Protein AF-A0A2M8QAP9-F1 (afdb_monomer)

Nearest PDB structures (foldseek):
  4a8e-assembly1_A-2  TM=4.029E-01  e=1.642E-04  Pyrococcus abyssi

Mean predicted aligned error: 7.52 Å

InterPro domains:
  IPR002104 Integrase, catalytic domain [PS51898] (122-216)
  IPR011010 DNA breaking-rejoining enzyme, catalytic core [SSF56349] (149-214)
  IPR013762 Integrase-like, catalytic domain superfamily [G3DSA:1.10.443.10] (133-216)
  IPR044068 Core-binding (CB) domain [PS51900] (10-85)

Structure (mmCIF, N/CA/C/O backbone):
data_AF-A0A2M8QAP9-F1
#
_entry.id   AF-A0A2M8QAP9-F1
#
loop_
_atom_site.group_PDB
_atom_site.id
_atom_site.type_symbol
_atom_site.label_atom_id
_atom_site.label_alt_id
_atom_site.label_comp_id
_atom_site.label_asym_id
_atom_site.label_entity_id
_atom_site.label_seq_id
_atom_site.pdbx_PDB_ins_code
_atom_site.Cartn_x
_atom_site.Cartn_y
_atom_site.Cartn_z
_atom_site.occupancy
_atom_site.B_iso_or_equiv
_atom_site.auth_seq_id
_atom_site.auth_comp_id
_atom_site.auth_asym_id
_atom_site.auth_atom_id
_atom_site.pdbx_PDB_model_num
ATOM 1 N N . MET A 1 1 ? 38.045 16.603 -36.546 1.00 38.94 1 MET A N 1
ATOM 2 C CA . MET A 1 1 ? 36.920 16.885 -35.631 1.00 38.94 1 MET A CA 1
ATOM 3 C C . MET A 1 1 ? 36.228 15.570 -35.329 1.00 38.94 1 MET A C 1
ATOM 5 O O . MET A 1 1 ? 35.442 15.095 -36.135 1.00 38.94 1 MET A O 1
ATOM 9 N N . THR A 1 2 ? 36.614 14.920 -34.236 1.00 39.47 2 THR A N 1
ATOM 10 C CA . THR A 1 2 ? 35.858 13.798 -33.666 1.00 39.47 2 THR A CA 1
ATOM 11 C C . THR A 1 2 ? 34.528 14.344 -33.146 1.00 39.47 2 THR A C 1
ATOM 13 O O . THR A 1 2 ? 34.557 15.390 -32.496 1.00 39.47 2 THR A O 1
ATOM 16 N N . PRO A 1 3 ? 33.377 13.713 -33.433 1.00 48.00 3 PRO A N 1
ATOM 17 C CA . PRO A 1 3 ? 32.121 14.154 -32.852 1.00 48.00 3 PRO A CA 1
ATOM 18 C C . PRO A 1 3 ? 32.211 13.953 -31.340 1.00 48.00 3 PRO A C 1
ATOM 20 O O . PRO A 1 3 ? 32.554 12.868 -30.864 1.00 48.00 3 PRO A O 1
ATOM 23 N N . ASP A 1 4 ? 31.967 15.039 -30.615 1.00 39.12 4 ASP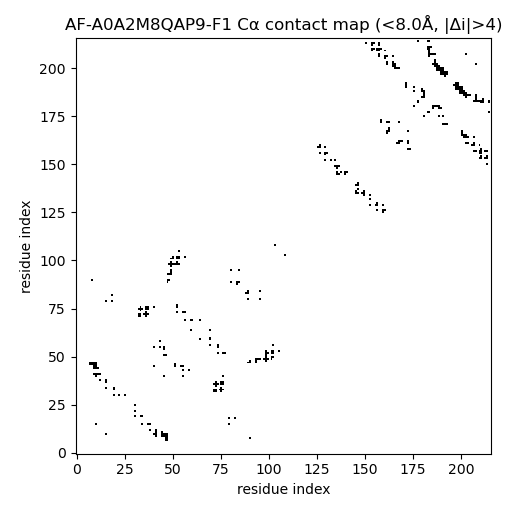 A N 1
ATOM 24 C CA . ASP A 1 4 ? 31.872 15.076 -29.164 1.00 39.12 4 ASP A CA 1
ATOM 25 C C . ASP A 1 4 ? 30.878 13.989 -28.737 1.00 39.12 4 ASP A C 1
ATOM 27 O O . ASP A 1 4 ? 29.703 14.010 -29.116 1.00 39.12 4 ASP A O 1
ATOM 31 N N . SER A 1 5 ? 31.370 12.957 -28.054 1.00 42.31 5 SER A N 1
ATOM 32 C CA . SER A 1 5 ? 30.500 11.897 -27.551 1.00 42.31 5 SER A CA 1
ATOM 33 C C . SER A 1 5 ? 29.618 12.526 -26.476 1.00 42.31 5 SER A C 1
ATOM 35 O O . SER A 1 5 ? 30.175 13.071 -25.522 1.00 42.31 5 SER A O 1
ATOM 37 N N . PRO A 1 6 ? 28.277 12.496 -26.591 1.00 48.69 6 PRO A N 1
ATOM 38 C CA . PRO A 1 6 ? 27.429 13.096 -25.574 1.00 48.69 6 PRO A CA 1
ATOM 39 C C . PRO A 1 6 ? 27.746 12.438 -24.229 1.00 48.69 6 PRO A C 1
ATOM 41 O O . PRO A 1 6 ? 27.727 11.209 -24.115 1.00 48.69 6 PRO A O 1
ATOM 44 N N . SER A 1 7 ? 28.079 13.259 -23.229 1.00 48.72 7 SER A N 1
ATOM 45 C CA . SER A 1 7 ? 28.332 12.822 -21.856 1.00 48.72 7 SER A CA 1
ATOM 46 C C . SER A 1 7 ? 27.264 11.813 -21.422 1.00 48.72 7 SER A C 1
ATOM 48 O O . SER A 1 7 ? 26.078 12.064 -21.665 1.00 48.72 7 SER A O 1
ATOM 50 N N . PRO A 1 8 ? 27.634 10.681 -20.794 1.00 59.31 8 PRO 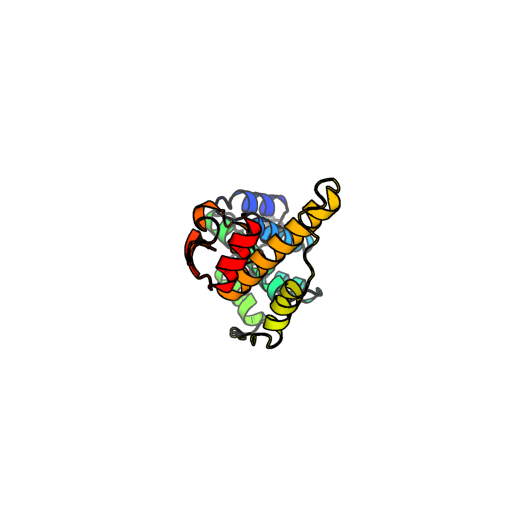A N 1
ATOM 51 C CA . PRO A 1 8 ? 26.671 9.648 -20.444 1.00 59.31 8 PRO A CA 1
ATOM 52 C C . PRO A 1 8 ? 25.601 10.245 -19.530 1.00 59.31 8 PRO A C 1
ATOM 54 O O . PRO A 1 8 ? 25.875 10.628 -18.393 1.00 59.31 8 PRO A O 1
ATOM 57 N N . THR A 1 9 ? 24.374 10.356 -20.041 1.00 84.25 9 THR A N 1
ATOM 58 C CA . THR A 1 9 ? 23.251 10.898 -19.279 1.00 84.25 9 THR A CA 1
ATOM 59 C C . THR A 1 9 ? 22.935 9.921 -18.152 1.00 84.25 9 THR A C 1
ATOM 61 O O . THR A 1 9 ? 22.596 8.764 -18.403 1.00 84.25 9 THR A O 1
ATOM 64 N N . THR A 1 10 ? 23.098 10.342 -16.902 1.00 91.81 10 THR A N 1
ATOM 65 C CA . THR A 1 10 ? 22.800 9.526 -15.720 1.00 91.81 10 THR A CA 1
ATOM 66 C C . THR A 1 10 ? 21.432 9.877 -15.145 1.00 91.81 10 THR A C 1
ATOM 68 O O . THR A 1 10 ? 20.873 10.940 -15.413 1.00 91.81 10 THR A O 1
ATOM 71 N N . VAL A 1 11 ? 20.873 8.975 -14.337 1.00 92.75 11 VAL A N 1
ATOM 72 C CA . VAL A 1 11 ? 19.705 9.291 -13.509 1.00 92.75 11 VAL A CA 1
ATOM 73 C C . VAL A 1 11 ? 20.115 10.346 -12.477 1.00 92.75 11 VAL A C 1
ATOM 75 O O . VAL A 1 11 ? 20.956 10.072 -11.622 1.00 92.75 11 VAL A O 1
ATOM 78 N N . SER A 1 12 ? 19.524 11.538 -12.562 1.00 94.81 12 SER A N 1
ATOM 79 C CA . SER A 1 12 ? 19.774 12.665 -11.656 1.00 94.81 12 SER A CA 1
ATOM 80 C C . SER A 1 12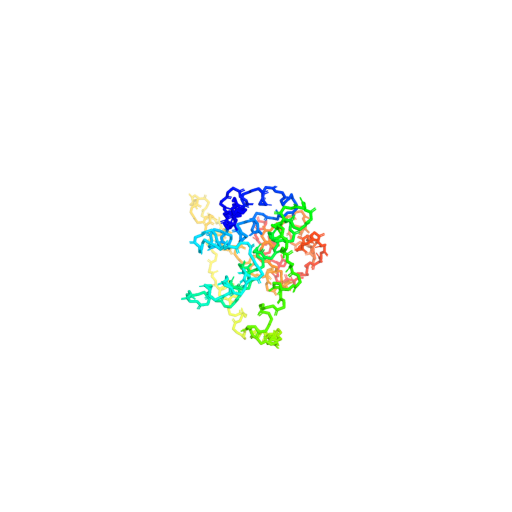 ? 18.624 12.878 -10.669 1.00 94.81 12 SER A C 1
ATOM 82 O O . SER A 1 12 ? 17.501 12.421 -10.904 1.00 94.81 12 SER A O 1
ATOM 84 N N . ASP A 1 13 ? 18.888 13.607 -9.580 1.00 94.62 13 ASP A N 1
ATOM 85 C CA . ASP A 1 13 ? 17.843 14.005 -8.626 1.00 94.62 13 ASP A CA 1
ATOM 86 C C . ASP A 1 13 ? 16.752 14.834 -9.308 1.00 94.62 13 ASP A C 1
ATOM 88 O O . ASP A 1 13 ? 15.574 14.525 -9.162 1.00 94.62 13 ASP A O 1
ATOM 92 N N . ALA A 1 14 ? 17.136 15.801 -10.148 1.00 95.19 14 ALA A N 1
ATOM 93 C CA . ALA A 1 14 ? 16.189 16.633 -10.892 1.00 95.19 14 ALA A CA 1
ATOM 94 C C . ALA A 1 14 ? 15.242 15.796 -11.772 1.00 95.19 14 ALA A C 1
ATOM 96 O O . ALA A 1 14 ? 14.039 16.048 -11.819 1.00 95.19 14 ALA A O 1
ATOM 97 N N . LEU A 1 15 ? 15.766 14.759 -12.435 1.00 95.00 15 LEU A N 1
ATOM 98 C CA . LEU A 1 15 ? 14.965 13.846 -13.249 1.00 95.00 15 LEU A CA 1
ATOM 99 C C . LEU A 1 15 ? 14.002 13.011 -12.389 1.00 95.00 15 LEU A C 1
ATOM 101 O O . LEU A 1 15 ? 12.840 12.823 -12.754 1.00 95.00 15 LEU A O 1
ATOM 105 N N . ALA A 1 16 ? 14.472 12.510 -11.244 1.00 95.69 16 ALA A N 1
ATOM 106 C CA . ALA A 1 16 ? 13.641 11.754 -10.315 1.00 95.69 16 ALA A CA 1
ATOM 107 C C . ALA A 1 16 ? 12.522 12.623 -9.714 1.00 95.69 16 ALA A C 1
ATOM 109 O O . ALA A 1 16 ? 11.382 12.168 -9.618 1.00 95.69 16 ALA A O 1
ATOM 110 N N . GLU A 1 17 ? 12.824 13.866 -9.343 1.00 96.44 17 GLU A N 1
ATOM 111 C CA . GLU A 1 17 ? 11.857 14.825 -8.805 1.00 96.44 17 GLU A CA 1
ATOM 112 C C . GLU A 1 17 ? 10.806 15.227 -9.840 1.00 96.44 17 GLU A C 1
ATOM 114 O O . GLU A 1 17 ? 9.615 15.191 -9.525 1.00 96.44 17 GLU A O 1
ATOM 119 N N . ALA A 1 18 ? 11.214 15.505 -11.083 1.00 96.38 18 ALA A N 1
ATOM 120 C CA . ALA A 1 18 ? 10.291 15.804 -12.178 1.00 96.38 18 ALA A CA 1
ATOM 121 C C . ALA A 1 18 ? 9.286 14.662 -12.407 1.00 96.38 18 ALA A C 1
ATOM 123 O O . ALA A 1 18 ? 8.077 14.889 -12.482 1.00 96.38 18 ALA A O 1
ATOM 124 N N . PHE A 1 19 ? 9.765 13.415 -12.423 1.00 96.88 19 PHE A N 1
ATOM 125 C CA . PHE A 1 19 ? 8.893 12.247 -12.524 1.00 96.88 19 PHE A CA 1
ATOM 126 C C . PHE A 1 19 ? 7.932 12.126 -11.334 1.00 96.88 19 PHE A C 1
ATOM 128 O O . PHE A 1 19 ? 6.741 11.891 -11.524 1.00 96.88 19 PHE A O 1
ATOM 135 N N . LEU A 1 20 ? 8.419 12.288 -10.099 1.00 96.38 20 LEU A N 1
ATOM 136 C CA . LEU A 1 20 ? 7.579 12.182 -8.900 1.00 96.38 20 LEU A CA 1
ATOM 137 C C . LEU A 1 20 ? 6.508 13.282 -8.831 1.00 96.38 20 LEU A C 1
ATOM 139 O O . LEU A 1 20 ? 5.408 13.027 -8.327 1.00 96.38 20 LEU A O 1
ATOM 143 N N . ALA A 1 21 ? 6.813 14.477 -9.342 1.00 94.88 21 ALA A N 1
ATOM 144 C CA . ALA A 1 21 ? 5.864 15.578 -9.464 1.00 94.88 21 ALA A CA 1
ATOM 145 C C . ALA A 1 21 ? 4.748 15.259 -10.473 1.00 94.88 21 ALA A C 1
ATOM 147 O O . ALA A 1 21 ? 3.581 15.521 -10.185 1.00 94.88 21 ALA A O 1
ATOM 148 N N . ALA A 1 22 ? 5.084 14.602 -11.590 1.00 94.69 22 ALA A N 1
ATOM 149 C CA . ALA A 1 22 ? 4.137 14.219 -12.641 1.00 94.69 22 ALA A CA 1
ATOM 150 C C . ALA A 1 22 ? 3.139 13.108 -12.239 1.00 94.69 22 ALA A C 1
ATOM 152 O O . ALA A 1 22 ? 2.168 12.848 -12.949 1.00 94.69 22 ALA A O 1
ATOM 153 N N . LEU A 1 23 ? 3.343 12.424 -11.107 1.00 92.62 23 LEU A N 1
ATOM 154 C CA . LEU A 1 23 ? 2.477 11.332 -10.643 1.00 92.62 23 LEU A CA 1
ATOM 155 C C . LEU A 1 23 ? 1.203 11.823 -9.931 1.00 92.62 23 LEU A C 1
ATOM 157 O O . LEU A 1 23 ? 0.993 11.485 -8.768 1.00 92.62 23 LEU A O 1
ATOM 161 N N . HIS A 1 24 ? 0.344 12.590 -10.607 1.00 86.31 24 HIS A N 1
ATOM 162 C CA . HIS A 1 24 ? -0.839 13.228 -10.003 1.00 86.31 24 HIS A CA 1
ATOM 163 C C . HIS A 1 24 ? -1.755 12.260 -9.231 1.00 86.31 24 HIS A C 1
ATOM 165 O O . HIS A 1 24 ? -2.064 12.526 -8.071 1.00 86.31 24 HIS A O 1
ATOM 171 N N . ASP A 1 25 ? -2.074 11.097 -9.804 1.00 86.00 25 ASP A N 1
ATOM 172 C CA . ASP A 1 25 ? -2.992 10.115 -9.200 1.00 86.00 25 ASP A CA 1
ATOM 173 C C . ASP A 1 25 ? -2.316 9.120 -8.238 1.00 86.00 25 ASP A C 1
ATOM 175 O O . ASP A 1 25 ? -2.953 8.208 -7.700 1.00 86.00 25 ASP A O 1
ATOM 179 N N . ALA A 1 26 ? -1.000 9.230 -8.030 1.00 86.81 26 ALA A N 1
ATOM 180 C CA . ALA A 1 26 ? -0.293 8.330 -7.131 1.00 86.81 26 ALA A CA 1
ATOM 181 C C . ALA A 1 26 ? -0.465 8.761 -5.672 1.00 86.81 26 ALA A C 1
ATOM 183 O O . ALA A 1 26 ? -0.203 9.911 -5.312 1.00 86.81 26 ALA A O 1
ATOM 184 N N . SER A 1 27 ? -0.805 7.796 -4.814 1.00 88.19 27 SER A N 1
ATOM 185 C CA . SER A 1 27 ? -0.841 8.004 -3.366 1.00 88.19 27 SER A CA 1
ATOM 186 C C . SER A 1 27 ? 0.531 8.371 -2.799 1.00 88.19 27 SER A C 1
ATOM 188 O O . SER A 1 27 ? 1.563 7.942 -3.326 1.00 88.19 27 SER A O 1
ATOM 190 N N . ASP A 1 28 ? 0.545 9.060 -1.657 1.00 90.06 28 ASP A N 1
ATOM 191 C CA . ASP A 1 28 ? 1.776 9.456 -0.958 1.00 90.06 28 ASP A CA 1
ATOM 192 C C . ASP A 1 28 ? 2.694 8.265 -0.676 1.00 90.06 28 ASP A C 1
ATOM 194 O O . ASP A 1 28 ? 3.897 8.327 -0.913 1.00 90.06 28 ASP A O 1
ATOM 198 N N . ASN A 1 29 ? 2.118 7.125 -0.285 1.00 89.56 29 ASN A N 1
ATOM 199 C CA . ASN A 1 29 ? 2.863 5.879 -0.089 1.00 89.56 29 ASN A CA 1
ATOM 200 C C . ASN A 1 29 ? 3.565 5.404 -1.370 1.00 89.56 29 ASN A C 1
ATOM 202 O O . ASN A 1 29 ? 4.682 4.889 -1.318 1.00 89.56 29 ASN A O 1
ATOM 206 N N . THR A 1 30 ? 2.921 5.568 -2.529 1.00 91.88 30 THR A N 1
ATOM 207 C CA . THR A 1 30 ? 3.512 5.213 -3.826 1.00 91.88 30 THR A CA 1
ATOM 208 C C . THR A 1 30 ? 4.640 6.176 -4.181 1.00 91.88 30 THR A C 1
ATOM 210 O O . THR A 1 30 ? 5.722 5.721 -4.555 1.00 91.88 30 THR A O 1
ATOM 213 N N . ARG A 1 31 ? 4.430 7.488 -4.000 1.00 94.94 31 ARG A N 1
ATOM 214 C CA . ARG A 1 31 ? 5.456 8.515 -4.237 1.00 94.94 31 ARG A CA 1
ATOM 215 C C . ARG A 1 31 ? 6.666 8.315 -3.325 1.00 94.94 31 ARG A C 1
ATOM 217 O O . ARG A 1 31 ? 7.790 8.293 -3.816 1.00 94.94 31 ARG A O 1
ATOM 224 N N . ALA A 1 32 ? 6.452 8.069 -2.034 1.00 95.38 32 ALA A N 1
ATOM 225 C CA . ALA A 1 32 ? 7.511 7.801 -1.062 1.00 95.38 32 ALA A CA 1
ATOM 226 C C . ALA A 1 32 ? 8.309 6.534 -1.410 1.00 95.38 32 ALA A C 1
ATOM 228 O O . ALA A 1 32 ? 9.541 6.551 -1.413 1.00 95.38 32 ALA A O 1
ATOM 229 N N . ALA A 1 33 ? 7.623 5.446 -1.774 1.00 94.12 33 ALA A N 1
ATOM 230 C CA . ALA A 1 33 ? 8.272 4.216 -2.216 1.00 94.12 33 ALA A CA 1
ATOM 231 C C . ALA A 1 33 ? 9.104 4.414 -3.491 1.00 94.12 33 ALA A C 1
ATOM 233 O O . ALA A 1 33 ? 10.207 3.870 -3.606 1.00 94.12 33 ALA A O 1
ATOM 234 N N . TYR A 1 34 ? 8.583 5.176 -4.456 1.00 97.19 34 TYR A N 1
ATOM 235 C CA . TYR A 1 34 ? 9.296 5.454 -5.697 1.00 97.19 34 TYR A CA 1
ATOM 236 C C . TYR A 1 34 ? 10.489 6.366 -5.458 1.00 97.19 34 TYR A C 1
ATOM 238 O O . TYR A 1 34 ? 11.568 6.043 -5.950 1.00 97.19 34 TYR A O 1
ATOM 246 N N . LYS A 1 35 ? 10.336 7.409 -4.634 1.00 97.69 35 LYS A N 1
ATOM 247 C CA . LYS A 1 35 ? 11.429 8.280 -4.195 1.00 97.69 35 LYS A CA 1
ATOM 248 C C . LYS A 1 35 ? 12.560 7.471 -3.575 1.00 97.69 35 LYS A C 1
ATOM 250 O O . LYS A 1 35 ? 13.681 7.557 -4.055 1.00 97.69 35 LYS A O 1
ATOM 255 N N . ALA A 1 36 ? 12.260 6.600 -2.610 1.00 97.31 36 ALA A N 1
ATOM 256 C CA . ALA A 1 36 ? 13.269 5.749 -1.980 1.00 97.31 36 ALA A CA 1
ATOM 257 C C . ALA A 1 36 ? 14.032 4.882 -2.997 1.00 97.31 36 ALA A C 1
ATOM 259 O O . ALA A 1 36 ? 15.251 4.773 -2.926 1.00 97.31 36 ALA A O 1
ATOM 260 N N . GLY A 1 37 ? 13.334 4.284 -3.969 1.00 97.25 37 GLY A N 1
ATOM 261 C CA . GLY A 1 37 ? 13.982 3.510 -5.028 1.00 97.25 37 GLY A CA 1
ATOM 262 C C . GLY A 1 37 ? 14.806 4.368 -5.994 1.00 97.25 37 GLY A C 1
ATOM 263 O O . GLY A 1 37 ? 15.896 3.964 -6.385 1.00 97.25 37 GLY A O 1
ATOM 264 N N . LEU A 1 38 ? 14.316 5.549 -6.373 1.00 97.94 38 LEU A N 1
ATOM 265 C CA . LEU A 1 38 ? 14.997 6.432 -7.322 1.00 97.94 38 LEU A CA 1
ATOM 266 C C . LEU A 1 38 ? 16.213 7.127 -6.708 1.00 97.94 38 LEU A C 1
ATOM 268 O O . LEU A 1 38 ? 17.237 7.202 -7.374 1.00 97.94 38 LEU A O 1
ATOM 272 N N . SER A 1 39 ? 16.175 7.509 -5.429 1.00 97.81 39 SER A N 1
ATOM 273 C CA . SER A 1 39 ? 17.360 8.018 -4.725 1.00 97.81 39 SER A CA 1
ATOM 274 C C . SER A 1 39 ? 18.512 7.009 -4.749 1.00 97.81 39 SER A C 1
ATOM 276 O O . SER A 1 39 ? 19.667 7.391 -4.882 1.00 97.81 39 SER A O 1
ATOM 278 N N . LEU A 1 40 ? 18.215 5.705 -4.717 1.00 97.81 40 LEU A N 1
ATOM 279 C CA . LEU A 1 40 ? 19.227 4.655 -4.880 1.00 97.81 40 LEU A CA 1
ATOM 280 C C . LEU A 1 40 ? 19.759 4.539 -6.312 1.00 97.81 40 LEU A C 1
ATOM 282 O O . LEU A 1 40 ? 20.906 4.144 -6.507 1.00 97.81 40 LEU A O 1
ATOM 286 N N . ALA A 1 41 ? 18.933 4.836 -7.316 1.00 97.12 41 ALA A N 1
ATOM 287 C CA . ALA A 1 41 ? 19.362 4.884 -8.711 1.00 97.12 41 ALA A CA 1
ATOM 288 C C . ALA A 1 41 ? 20.300 6.078 -8.965 1.00 97.12 41 ALA A C 1
ATOM 290 O O . ALA A 1 41 ? 21.304 5.912 -9.661 1.00 97.12 41 ALA A O 1
ATOM 291 N N . VAL A 1 42 ? 20.007 7.231 -8.351 1.00 97.19 42 VAL A N 1
ATOM 292 C CA . VAL A 1 42 ? 20.876 8.419 -8.354 1.00 97.19 42 VAL A CA 1
ATOM 293 C C . VAL A 1 42 ? 22.185 8.131 -7.618 1.00 97.19 42 VAL A C 1
ATOM 295 O O . VAL A 1 42 ? 23.260 8.350 -8.171 1.00 97.19 42 VAL A O 1
ATOM 298 N N . GLU A 1 43 ? 22.118 7.558 -6.411 1.00 96.19 43 GLU A N 1
ATOM 299 C CA . GLU A 1 43 ? 23.296 7.176 -5.616 1.00 96.19 43 GLU A CA 1
ATOM 300 C C . GLU A 1 43 ? 24.229 6.240 -6.404 1.00 96.19 43 GLU A C 1
ATOM 302 O O . GLU A 1 43 ? 25.449 6.399 -6.401 1.00 96.19 43 GLU A O 1
ATOM 307 N N . ALA A 1 44 ? 23.649 5.280 -7.130 1.00 95.56 44 ALA A N 1
ATOM 308 C CA . ALA A 1 44 ? 24.381 4.345 -7.975 1.00 95.56 44 ALA A CA 1
ATOM 309 C C . ALA A 1 44 ? 24.918 4.964 -9.281 1.00 95.56 44 ALA A C 1
ATOM 311 O O . ALA A 1 44 ? 25.563 4.247 -10.049 1.00 95.56 44 ALA A O 1
ATOM 312 N N . LYS A 1 45 ? 24.642 6.251 -9.547 1.00 95.38 4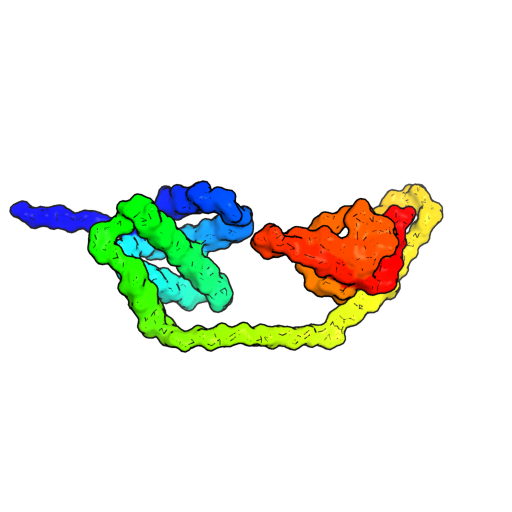5 LYS A N 1
ATOM 313 C CA . LYS A 1 45 ? 25.025 6.987 -10.763 1.00 95.38 45 LYS A CA 1
ATOM 314 C C . LYS A 1 45 ? 24.690 6.205 -12.033 1.00 95.38 45 LYS A C 1
ATOM 316 O O . LYS A 1 45 ? 25.524 6.027 -12.919 1.00 95.38 45 LYS A O 1
ATOM 321 N N . LEU A 1 46 ? 23.474 5.663 -12.091 1.00 95.12 46 LEU A N 1
ATOM 322 C CA . LEU A 1 46 ? 23.079 4.790 -13.189 1.00 95.12 46 LEU A CA 1
ATOM 323 C C . LEU A 1 46 ? 23.024 5.550 -14.514 1.00 95.12 46 LEU A C 1
ATOM 325 O O . LEU A 1 46 ? 22.248 6.487 -14.670 1.00 95.12 46 LEU A O 1
ATOM 329 N N . GLU A 1 47 ? 23.805 5.092 -15.484 1.00 94.88 47 GLU A N 1
ATOM 330 C CA . GLU A 1 47 ? 23.748 5.567 -16.865 1.00 94.88 47 GLU A CA 1
ATOM 331 C C . GLU A 1 47 ? 22.441 5.139 -17.546 1.00 94.88 47 GLU A C 1
ATOM 333 O O . GLU A 1 47 ? 22.022 3.978 -17.447 1.00 94.88 47 GLU A O 1
ATOM 338 N N . LEU A 1 48 ? 21.833 6.059 -18.292 1.00 94.12 48 LEU A N 1
ATOM 339 C CA . LEU A 1 48 ? 20.659 5.829 -19.127 1.00 94.12 48 LEU A CA 1
ATOM 340 C C . LEU A 1 48 ? 21.051 5.069 -20.401 1.00 94.12 48 LEU A C 1
ATOM 342 O O . LEU A 1 48 ? 21.087 5.604 -21.503 1.00 94.12 48 LEU A O 1
ATOM 346 N N . ASN A 1 49 ? 21.347 3.783 -20.241 1.00 94.88 49 ASN A N 1
ATOM 347 C CA . ASN A 1 49 ? 21.574 2.847 -21.336 1.00 94.88 49 ASN A CA 1
ATOM 348 C C . ASN A 1 49 ? 20.760 1.565 -21.126 1.00 94.88 49 ASN A C 1
ATOM 350 O O . ASN A 1 49 ? 20.144 1.337 -20.086 1.00 94.88 49 ASN A O 1
ATOM 354 N N . GLU A 1 50 ? 20.772 0.667 -22.103 1.00 95.56 50 GLU A N 1
ATOM 355 C CA . GLU A 1 50 ? 19.982 -0.566 -22.030 1.00 95.56 50 GLU A CA 1
ATOM 356 C C . GLU A 1 50 ? 20.405 -1.510 -20.881 1.00 95.56 50 GLU A C 1
ATOM 358 O O . GLU A 1 50 ? 19.682 -2.443 -20.551 1.00 95.56 50 GLU A O 1
ATOM 363 N N . ALA A 1 51 ? 21.570 -1.323 -20.256 1.00 95.38 51 ALA A N 1
ATOM 364 C CA . ALA A 1 51 ? 21.979 -2.115 -19.095 1.00 95.38 51 ALA A CA 1
ATOM 365 C C . ALA A 1 51 ? 21.431 -1.559 -17.767 1.00 95.38 51 ALA A C 1
ATOM 367 O O . ALA A 1 51 ? 21.624 -2.188 -16.726 1.00 95.38 51 ALA A O 1
ATOM 368 N N . ILE A 1 52 ? 20.735 -0.416 -17.772 1.00 97.00 52 ILE A N 1
ATOM 369 C CA . ILE A 1 52 ? 20.322 0.310 -16.564 1.00 97.00 52 ILE A CA 1
ATOM 370 C C . ILE A 1 52 ? 19.539 -0.556 -15.565 1.00 97.00 52 ILE A C 1
ATOM 372 O O . ILE A 1 52 ? 19.882 -0.615 -14.384 1.00 97.00 52 ILE A O 1
ATOM 376 N N . LEU A 1 53 ? 18.534 -1.305 -16.032 1.00 97.06 53 LEU A N 1
ATOM 377 C CA . LEU A 1 53 ? 17.701 -2.158 -15.177 1.00 97.06 53 LEU A CA 1
ATOM 378 C C . LEU A 1 53 ? 18.501 -3.332 -14.596 1.00 97.06 53 LEU A C 1
ATOM 380 O O . LEU A 1 53 ? 18.305 -3.712 -13.438 1.00 97.06 53 LEU A O 1
ATOM 384 N N . GLN A 1 54 ? 19.419 -3.896 -15.386 1.00 95.50 54 GLN A N 1
ATOM 385 C CA . GLN A 1 54 ? 20.313 -4.970 -14.956 1.00 95.50 54 GLN A CA 1
ATOM 386 C C . GLN A 1 54 ? 21.296 -4.468 -13.891 1.00 95.50 54 GLN A C 1
ATOM 388 O O . GLN A 1 54 ? 21.403 -5.075 -12.823 1.00 95.50 54 GLN A O 1
ATOM 393 N N . ARG A 1 55 ? 21.959 -3.333 -14.148 1.00 96.19 55 ARG A N 1
ATOM 394 C CA . ARG A 1 55 ? 22.890 -2.681 -13.217 1.00 96.19 55 ARG A CA 1
ATOM 395 C C . ARG A 1 55 ? 22.193 -2.321 -11.913 1.00 96.19 55 ARG A C 1
ATOM 397 O O . ARG A 1 55 ? 22.697 -2.659 -10.844 1.00 96.19 55 ARG A O 1
ATOM 404 N N . PHE A 1 56 ? 20.993 -1.748 -11.985 1.00 97.25 56 PHE A N 1
ATOM 405 C CA . PHE A 1 56 ? 20.225 -1.427 -10.789 1.00 97.25 56 PHE A CA 1
ATOM 406 C C . PHE A 1 56 ? 19.812 -2.673 -10.009 1.00 97.25 56 PHE A C 1
ATOM 408 O O . PHE A 1 56 ? 19.946 -2.730 -8.790 1.00 97.25 56 PHE A O 1
ATOM 415 N N . SER A 1 57 ? 19.358 -3.719 -10.702 1.00 95.12 57 SER A N 1
ATOM 416 C CA . SER A 1 57 ? 19.050 -4.999 -10.067 1.00 95.12 57 SER A CA 1
ATOM 417 C C . SER A 1 57 ? 20.261 -5.578 -9.328 1.00 95.12 57 SER A C 1
ATOM 419 O O . SER A 1 57 ? 20.103 -6.064 -8.207 1.00 95.12 57 SER A O 1
ATOM 421 N N . ALA A 1 58 ? 21.447 -5.536 -9.939 1.00 94.12 58 ALA A N 1
ATOM 422 C CA . ALA A 1 58 ? 22.686 -6.006 -9.326 1.00 94.12 58 ALA A CA 1
ATOM 423 C C . ALA A 1 58 ? 23.076 -5.144 -8.113 1.00 94.12 58 ALA A C 1
ATOM 425 O O . ALA A 1 58 ? 23.410 -5.684 -7.059 1.00 94.12 58 ALA A O 1
ATOM 426 N N . PHE A 1 59 ? 22.952 -3.819 -8.224 1.00 95.88 59 PHE A N 1
ATOM 427 C CA . PHE A 1 59 ? 23.166 -2.879 -7.123 1.00 95.88 59 PHE A CA 1
ATOM 428 C C . PHE A 1 59 ? 22.249 -3.175 -5.926 1.00 95.88 59 PHE A C 1
ATOM 430 O O . PHE A 1 59 ? 22.717 -3.332 -4.800 1.00 95.88 59 PHE A O 1
ATOM 437 N N . LEU A 1 60 ? 20.949 -3.361 -6.172 1.00 95.31 60 LEU A N 1
ATOM 438 C CA . LEU A 1 60 ? 19.976 -3.715 -5.136 1.00 95.31 60 LEU A CA 1
ATOM 439 C C . LEU A 1 60 ? 20.235 -5.099 -4.523 1.00 95.31 60 LEU A C 1
ATOM 441 O O . LEU A 1 60 ? 19.899 -5.318 -3.360 1.00 95.31 60 LEU A O 1
ATOM 445 N N . ALA A 1 61 ? 20.798 -6.041 -5.285 1.00 92.19 61 ALA A N 1
ATOM 446 C CA . ALA A 1 61 ? 21.114 -7.383 -4.800 1.00 92.19 61 ALA A CA 1
ATOM 447 C C . ALA A 1 61 ? 22.324 -7.411 -3.855 1.00 92.19 61 ALA A C 1
ATOM 449 O O . ALA A 1 61 ? 22.357 -8.259 -2.966 1.00 92.19 61 ALA A O 1
ATOM 450 N N . LYS A 1 62 ? 23.269 -6.473 -4.007 1.00 93.81 62 LYS A N 1
ATOM 451 C CA . LYS A 1 62 ? 24.408 -6.295 -3.090 1.00 93.81 62 LYS A CA 1
ATOM 452 C C . LYS A 1 62 ? 23.993 -5.737 -1.722 1.00 93.81 62 LYS A C 1
ATOM 454 O O . LYS A 1 62 ? 24.756 -5.832 -0.767 1.00 93.81 62 LYS A O 1
ATOM 459 N N . ARG A 1 63 ? 22.788 -5.166 -1.606 1.00 93.12 63 ARG A N 1
ATOM 460 C CA . ARG A 1 63 ? 22.237 -4.650 -0.344 1.00 93.12 63 ARG A CA 1
ATOM 461 C C . ARG A 1 63 ? 21.398 -5.703 0.380 1.00 93.12 63 ARG A C 1
ATOM 463 O O . ARG A 1 63 ? 20.775 -6.567 -0.238 1.00 93.12 63 ARG A O 1
ATOM 470 N N . LYS A 1 64 ? 21.300 -5.583 1.709 1.00 92.00 64 LYS A N 1
ATOM 471 C CA . LYS A 1 64 ? 20.502 -6.467 2.584 1.00 92.00 64 LYS A CA 1
ATOM 472 C C . LYS A 1 64 ? 18.987 -6.188 2.508 1.00 92.00 64 LYS A C 1
ATOM 474 O O . LYS A 1 64 ? 18.301 -6.145 3.521 1.00 92.00 64 LYS A O 1
ATOM 479 N N . PHE A 1 65 ? 18.444 -5.986 1.308 1.00 93.06 65 PHE A N 1
ATOM 480 C CA . PHE A 1 65 ? 17.012 -5.752 1.111 1.00 93.06 65 PHE A CA 1
ATOM 481 C C . PHE A 1 65 ? 16.233 -7.053 0.911 1.00 93.06 65 PHE A C 1
ATOM 483 O O . PHE A 1 65 ? 16.695 -7.974 0.228 1.00 93.06 65 PHE A O 1
ATOM 490 N N . ALA A 1 66 ? 14.995 -7.095 1.408 1.00 91.25 66 ALA A N 1
ATOM 491 C CA . ALA A 1 66 ? 14.051 -8.163 1.095 1.00 91.25 66 ALA A CA 1
ATOM 492 C C . ALA A 1 66 ? 13.716 -8.192 -0.409 1.00 91.25 66 ALA A C 1
ATOM 494 O O . ALA A 1 66 ? 13.742 -7.170 -1.101 1.00 91.25 66 ALA A O 1
ATOM 495 N N . ARG A 1 67 ? 13.340 -9.366 -0.937 1.00 88.88 67 ARG A N 1
ATOM 496 C CA . ARG A 1 67 ? 12.994 -9.537 -2.363 1.00 88.88 67 ARG A CA 1
ATOM 497 C C . ARG A 1 67 ? 11.871 -8.596 -2.815 1.00 88.88 67 ARG A C 1
ATOM 499 O O . ARG A 1 67 ? 11.923 -8.087 -3.933 1.00 88.88 67 ARG A O 1
ATOM 506 N N . ALA A 1 68 ? 10.871 -8.371 -1.960 1.00 89.62 68 ALA A N 1
ATOM 507 C CA . ALA A 1 68 ? 9.757 -7.466 -2.238 1.00 89.62 68 ALA A CA 1
ATOM 508 C C . ALA A 1 68 ? 10.236 -6.016 -2.417 1.00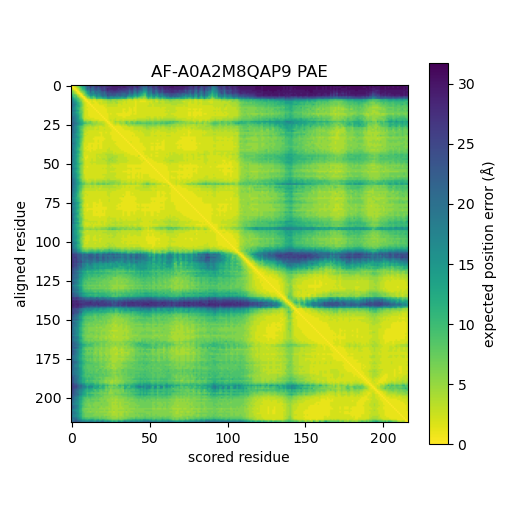 89.62 68 ALA A C 1
ATOM 510 O O . ALA A 1 68 ? 9.908 -5.389 -3.420 1.00 89.62 68 ALA A O 1
ATOM 511 N N . THR A 1 69 ? 11.099 -5.531 -1.523 1.00 94.25 69 THR A N 1
ATOM 512 C CA . THR A 1 69 ? 11.711 -4.197 -1.601 1.00 94.25 69 THR A CA 1
ATOM 513 C C . THR A 1 69 ? 12.521 -4.024 -2.884 1.00 94.25 69 THR A C 1
ATOM 515 O O . THR A 1 69 ? 12.322 -3.059 -3.614 1.00 94.25 69 THR A O 1
ATOM 518 N N . ARG A 1 70 ? 13.362 -5.008 -3.243 1.00 94.50 70 ARG A N 1
ATOM 519 C CA . ARG A 1 70 ? 14.132 -4.959 -4.503 1.00 94.50 70 ARG A CA 1
ATOM 520 C C . ARG A 1 70 ? 13.227 -4.893 -5.737 1.00 94.50 70 ARG A C 1
ATOM 522 O O . ARG A 1 70 ? 13.569 -4.237 -6.716 1.00 94.50 70 ARG A O 1
ATOM 529 N N . ARG A 1 71 ? 12.087 -5.595 -5.720 1.00 92.94 71 ARG A N 1
ATOM 530 C CA . ARG A 1 71 ? 11.089 -5.548 -6.804 1.00 92.94 71 ARG A CA 1
ATOM 531 C C . ARG A 1 71 ? 10.405 -4.185 -6.880 1.00 92.94 71 ARG A C 1
ATOM 533 O O . ARG A 1 71 ? 10.250 -3.675 -7.983 1.00 92.94 71 ARG A O 1
ATOM 540 N N . LEU A 1 72 ? 10.029 -3.616 -5.735 1.00 95.38 72 LEU A N 1
ATOM 541 C CA . LEU A 1 72 ? 9.406 -2.297 -5.639 1.00 95.38 72 LEU A CA 1
ATOM 542 C C . LEU A 1 72 ? 10.336 -1.200 -6.165 1.00 95.38 72 LEU A C 1
ATOM 544 O O . LEU A 1 72 ? 9.928 -0.431 -7.027 1.00 95.38 72 LEU A O 1
ATOM 548 N N . TYR A 1 73 ? 11.595 -1.181 -5.728 1.00 97.19 73 TYR A N 1
ATOM 549 C CA . TYR A 1 73 ? 12.566 -0.188 -6.191 1.00 97.19 73 TYR A CA 1
ATOM 550 C C . TYR A 1 73 ? 12.877 -0.358 -7.675 1.00 97.19 73 TYR A C 1
ATOM 552 O O . TYR A 1 73 ? 12.844 0.603 -8.428 1.00 97.19 73 TYR A O 1
ATOM 560 N N . LEU A 1 74 ? 13.063 -1.588 -8.157 1.00 96.50 74 LEU A N 1
ATOM 561 C CA . LEU A 1 74 ? 13.193 -1.799 -9.598 1.00 96.50 74 LEU A CA 1
ATOM 562 C C . LEU A 1 74 ? 11.951 -1.313 -10.369 1.00 96.50 74 LEU A C 1
ATOM 564 O O . LEU A 1 74 ? 12.077 -0.795 -11.476 1.00 96.50 74 LEU A O 1
ATOM 568 N N . SER A 1 75 ? 10.752 -1.468 -9.800 1.00 96.62 75 SER A N 1
ATOM 569 C CA . SER A 1 75 ? 9.527 -0.943 -10.401 1.00 96.62 75 SER A CA 1
ATOM 570 C C . SER A 1 75 ? 9.509 0.583 -10.464 1.00 96.62 75 SER A C 1
ATOM 572 O O . SER A 1 75 ? 8.928 1.100 -11.412 1.00 96.62 75 SER A O 1
ATOM 574 N N . SER A 1 76 ? 10.115 1.300 -9.512 1.00 97.75 76 SER A N 1
ATOM 575 C CA . SER A 1 76 ? 10.183 2.763 -9.584 1.00 97.75 76 SER A CA 1
ATOM 576 C C . SER A 1 76 ? 11.059 3.216 -10.749 1.00 97.75 76 SER A C 1
ATOM 578 O O . SER A 1 76 ? 10.626 4.054 -11.533 1.00 97.75 76 SER A O 1
ATOM 580 N N . LEU A 1 77 ? 12.216 2.575 -10.957 1.00 98.06 77 LEU A N 1
ATOM 581 C CA . LEU A 1 77 ? 13.069 2.854 -12.117 1.00 98.06 77 LEU A CA 1
ATOM 582 C C . LEU A 1 77 ? 12.374 2.518 -13.445 1.00 98.06 77 LEU A C 1
ATOM 584 O O . LEU A 1 77 ? 12.461 3.284 -14.397 1.00 98.06 77 LEU A O 1
ATOM 588 N N . ARG A 1 78 ? 11.631 1.406 -13.522 1.00 97.75 78 ARG A N 1
ATOM 589 C CA . ARG A 1 78 ? 10.828 1.093 -14.719 1.00 97.75 78 ARG A CA 1
ATOM 590 C C . ARG A 1 78 ? 9.783 2.155 -15.025 1.00 97.75 78 ARG A C 1
AT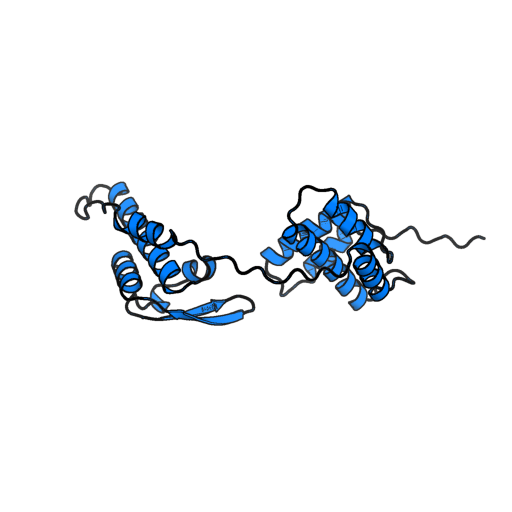OM 592 O O . ARG A 1 78 ? 9.578 2.482 -16.187 1.00 97.75 78 ARG A O 1
ATOM 599 N N . ARG A 1 79 ? 9.104 2.656 -13.991 1.00 97.56 79 ARG A N 1
ATOM 600 C CA . ARG A 1 79 ? 8.087 3.698 -14.142 1.00 97.56 79 ARG A CA 1
ATOM 601 C C . ARG A 1 79 ? 8.706 5.023 -14.568 1.00 97.56 79 ARG A C 1
ATOM 603 O O . ARG A 1 79 ? 8.137 5.661 -15.442 1.00 97.56 79 ARG A O 1
ATOM 610 N N . LEU A 1 80 ? 9.884 5.364 -14.042 1.00 97.44 80 LEU A N 1
ATOM 611 C CA . LEU A 1 80 ? 10.662 6.501 -14.527 1.00 97.44 80 LEU A CA 1
ATOM 612 C C . LEU A 1 80 ? 10.978 6.347 -16.021 1.00 97.44 80 LEU A C 1
ATOM 614 O O . LEU A 1 80 ? 10.645 7.229 -16.799 1.00 97.44 80 LEU A O 1
ATOM 618 N N . LEU A 1 81 ? 11.539 5.207 -16.443 1.00 97.38 81 LEU A N 1
ATOM 619 C CA . LEU A 1 81 ? 11.858 4.968 -17.857 1.00 97.38 81 LEU A CA 1
ATOM 620 C C . LEU A 1 81 ? 10.616 5.002 -18.753 1.00 97.38 81 LEU A C 1
ATOM 622 O O . LEU A 1 81 ? 10.691 5.506 -19.863 1.00 97.38 81 LEU A O 1
ATOM 626 N N . GLN A 1 82 ? 9.480 4.477 -18.285 1.00 97.00 82 GLN A N 1
ATOM 627 C CA . GLN A 1 82 ? 8.207 4.561 -19.004 1.00 97.00 82 GLN A CA 1
ATOM 628 C C . GLN A 1 82 ? 7.738 6.014 -19.158 1.00 97.00 82 GLN A C 1
ATOM 630 O O . GLN A 1 82 ? 7.243 6.379 -20.217 1.00 97.00 82 GLN A O 1
ATOM 635 N N . TRP A 1 83 ? 7.868 6.829 -18.111 1.00 96.75 83 TRP A N 1
ATOM 636 C CA . TRP A 1 83 ? 7.519 8.245 -18.168 1.00 96.75 83 TRP A CA 1
ATOM 637 C C . TRP A 1 83 ? 8.452 9.016 -19.107 1.00 96.75 83 TRP A C 1
ATOM 639 O O . TRP A 1 83 ? 7.965 9.797 -19.912 1.00 96.75 83 TRP A O 1
ATOM 649 N N . MET A 1 84 ? 9.759 8.742 -19.082 1.00 96.31 84 MET A N 1
ATOM 650 C CA . MET A 1 84 ? 10.709 9.342 -20.027 1.00 96.31 84 MET A CA 1
ATOM 651 C C . MET A 1 84 ? 10.396 8.964 -21.479 1.00 96.31 84 MET A C 1
ATOM 653 O O . MET A 1 84 ? 10.439 9.828 -22.343 1.00 96.31 84 MET A O 1
ATOM 657 N N . ASP A 1 85 ? 10.061 7.694 -21.732 1.00 95.56 85 ASP A N 1
ATOM 658 C CA . ASP A 1 85 ? 9.647 7.177 -23.049 1.00 95.56 85 ASP A CA 1
ATOM 659 C C . ASP A 1 85 ? 8.408 7.920 -23.563 1.00 95.56 85 ASP A C 1
ATOM 661 O O . ASP A 1 85 ? 8.366 8.362 -24.700 1.00 95.56 85 ASP A O 1
ATOM 665 N N . ALA A 1 86 ? 7.419 8.128 -22.690 1.00 95.81 86 ALA A N 1
ATOM 666 C CA . ALA A 1 86 ? 6.183 8.828 -23.031 1.00 95.81 86 ALA A CA 1
ATOM 667 C C . ALA A 1 86 ? 6.349 10.343 -23.262 1.00 95.81 86 ALA A C 1
ATOM 669 O O . ALA A 1 86 ? 5.421 10.965 -23.767 1.00 95.81 86 ALA A O 1
ATOM 670 N N . ASN A 1 87 ? 7.480 10.933 -22.861 1.00 94.94 87 ASN A N 1
ATOM 671 C CA . ASN A 1 87 ? 7.777 12.363 -23.014 1.00 94.94 87 ASN A CA 1
ATOM 672 C C . ASN A 1 87 ? 8.967 12.613 -23.960 1.00 94.94 87 ASN A C 1
ATOM 674 O O . ASN A 1 87 ? 9.533 13.703 -23.939 1.00 94.94 87 ASN A O 1
ATOM 678 N N . ASP A 1 88 ? 9.399 11.603 -24.724 1.00 93.81 88 ASP A N 1
ATOM 679 C CA . ASP A 1 88 ? 10.542 11.690 -25.645 1.00 93.81 88 ASP A CA 1
ATOM 680 C C . ASP A 1 88 ? 11.855 12.161 -24.974 1.00 93.81 88 ASP A C 1
ATOM 682 O O . ASP A 1 88 ? 12.724 12.772 -25.591 1.00 93.81 88 ASP A O 1
ATOM 686 N N . MET A 1 89 ? 12.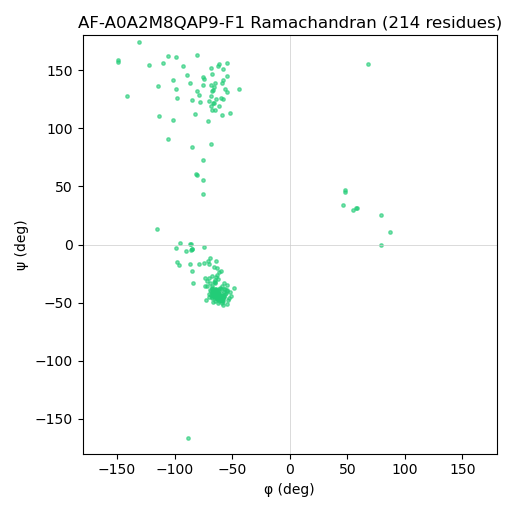025 11.853 -23.682 1.00 94.12 89 MET A N 1
ATOM 687 C CA . MET A 1 89 ? 13.185 12.258 -22.870 1.00 94.12 89 MET A CA 1
ATOM 688 C C . MET A 1 89 ? 14.279 11.183 -22.791 1.00 94.12 89 MET A C 1
ATOM 690 O O . MET A 1 89 ? 15.265 11.343 -22.066 1.00 94.12 89 MET A O 1
ATOM 694 N N . LEU A 1 90 ? 14.094 10.041 -23.455 1.00 93.69 90 LEU A N 1
ATOM 695 C CA . LEU A 1 90 ? 15.101 8.983 -23.472 1.00 93.69 90 LEU A CA 1
ATOM 696 C C . LEU A 1 90 ? 16.280 9.369 -24.383 1.00 93.69 90 LEU A C 1
ATOM 698 O O . LEU A 1 90 ? 16.064 9.947 -25.446 1.00 93.69 90 LEU A O 1
ATOM 702 N N . PRO A 1 91 ? 17.530 9.023 -24.016 1.00 92.56 91 PRO A N 1
ATOM 703 C CA . PRO A 1 91 ? 18.681 9.286 -24.874 1.00 92.56 91 PRO A CA 1
ATOM 704 C C . PRO A 1 91 ? 18.554 8.623 -26.248 1.00 92.56 91 PRO A C 1
ATOM 706 O O . PRO A 1 91 ? 17.981 7.536 -26.380 1.00 92.56 91 PRO A O 1
ATOM 709 N N . ALA A 1 92 ? 19.167 9.234 -27.263 1.00 88.50 92 ALA A N 1
ATOM 710 C CA . ALA A 1 92 ? 19.211 8.675 -28.609 1.00 88.50 92 ALA A CA 1
ATOM 711 C C . ALA A 1 92 ? 19.772 7.240 -28.600 1.00 88.50 92 ALA A C 1
ATOM 713 O O . ALA A 1 92 ? 20.806 6.954 -27.995 1.00 88.50 92 ALA A O 1
ATOM 714 N N . GLY A 1 93 ? 19.069 6.321 -29.266 1.00 87.25 93 GLY A N 1
ATOM 715 C CA . GLY A 1 93 ? 19.441 4.904 -29.319 1.00 87.25 93 GLY A CA 1
ATOM 716 C C . GLY A 1 93 ? 19.060 4.081 -28.081 1.00 87.25 93 GLY A C 1
ATOM 717 O O . GLY A 1 93 ? 19.302 2.873 -28.066 1.00 87.25 93 GLY A O 1
ATOM 718 N N . PHE A 1 94 ? 18.439 4.673 -27.055 1.00 94.44 94 PHE A N 1
ATOM 719 C CA . PHE A 1 94 ? 17.917 3.904 -25.929 1.00 94.44 94 PHE A CA 1
ATOM 720 C C . PHE A 1 94 ? 16.702 3.074 -26.362 1.00 94.44 94 PHE A C 1
ATOM 722 O O . PHE A 1 94 ? 15.687 3.609 -26.797 1.00 94.44 94 PHE A O 1
ATOM 729 N N . ASN A 1 95 ? 16.762 1.754 -26.169 1.00 94.38 95 ASN A N 1
ATOM 730 C CA . ASN A 1 95 ? 15.621 0.870 -26.391 1.00 94.38 95 ASN A CA 1
ATOM 731 C C . ASN A 1 95 ? 15.142 0.251 -25.069 1.00 94.38 95 ASN A C 1
ATOM 733 O O . ASN A 1 95 ? 15.797 -0.619 -24.482 1.00 94.38 95 ASN A O 1
ATOM 737 N N . ARG A 1 96 ? 13.951 0.662 -24.618 1.00 95.19 96 ARG A N 1
ATOM 738 C CA . ARG A 1 96 ? 13.352 0.187 -23.361 1.00 95.19 96 ARG A CA 1
ATOM 739 C C . ARG A 1 96 ? 13.046 -1.311 -23.373 1.00 95.19 96 ARG A C 1
ATOM 741 O O . ARG A 1 96 ? 13.272 -1.986 -22.368 1.00 95.19 96 ARG A O 1
ATOM 748 N N . ALA A 1 97 ? 12.582 -1.855 -24.499 1.00 95.19 97 ALA A N 1
ATOM 749 C CA . ALA A 1 97 ? 12.322 -3.289 -24.626 1.00 95.19 97 ALA A CA 1
ATOM 750 C C . ALA A 1 97 ? 13.619 -4.103 -24.501 1.00 95.19 97 ALA A C 1
ATOM 752 O O . ALA A 1 97 ? 13.648 -5.133 -23.823 1.00 95.19 97 ALA A O 1
ATOM 753 N N . LYS A 1 98 ? 14.723 -3.605 -25.071 1.00 95.44 98 LYS A N 1
ATOM 754 C CA . LYS A 1 98 ? 16.047 -4.223 -24.930 1.00 95.44 98 LYS A CA 1
ATOM 755 C C . LYS A 1 98 ? 16.570 -4.138 -23.495 1.00 95.44 98 LYS A C 1
ATOM 757 O O . LYS A 1 98 ? 17.165 -5.106 -23.019 1.00 95.44 98 LYS A O 1
ATOM 762 N N . ALA A 1 99 ? 16.284 -3.052 -22.774 1.00 95.81 99 ALA A N 1
ATOM 763 C CA . ALA A 1 99 ? 16.618 -2.944 -21.354 1.00 95.81 99 ALA A CA 1
ATOM 764 C C . ALA A 1 99 ? 15.890 -3.981 -20.479 1.00 95.81 99 ALA A C 1
ATOM 766 O O . ALA A 1 99 ? 16.502 -4.625 -19.621 1.00 95.81 99 ALA A O 1
ATOM 767 N N . GLU A 1 100 ? 14.595 -4.201 -20.723 1.00 95.50 100 GLU A N 1
ATOM 768 C CA . GLU A 1 100 ? 13.824 -5.256 -20.050 1.00 95.50 100 GLU A CA 1
ATOM 769 C C . GLU A 1 100 ? 14.319 -6.657 -20.432 1.00 95.50 100 GLU A C 1
ATOM 771 O O . GLU A 1 100 ? 14.460 -7.521 -19.562 1.00 95.50 100 GLU A O 1
ATOM 776 N N . ALA A 1 101 ? 14.641 -6.885 -21.710 1.00 93.56 101 ALA A N 1
ATOM 777 C CA . ALA A 1 101 ? 15.187 -8.156 -22.178 1.00 93.56 101 ALA A CA 1
ATOM 778 C C . ALA A 1 101 ? 16.511 -8.497 -21.474 1.00 93.56 101 ALA A C 1
ATOM 780 O O . ALA A 1 101 ? 16.651 -9.606 -20.952 1.00 93.56 101 ALA A O 1
ATOM 781 N N . LYS A 1 102 ? 17.440 -7.536 -21.368 1.00 94.38 102 LYS A N 1
ATOM 782 C CA . LYS A 1 102 ? 18.714 -7.702 -20.641 1.00 94.38 102 LYS A CA 1
ATOM 783 C C . LYS A 1 102 ? 18.498 -8.062 -19.172 1.00 94.38 102 LYS A C 1
ATOM 785 O O . LYS A 1 102 ? 19.134 -8.982 -18.655 1.00 94.38 102 LYS A O 1
ATOM 790 N N . LEU A 1 103 ? 17.564 -7.391 -18.495 1.00 93.62 103 LEU A N 1
ATOM 791 C CA . LEU A 1 103 ? 17.213 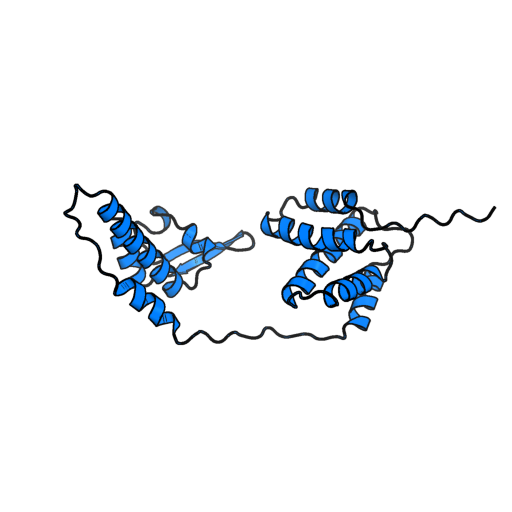-7.727 -17.116 1.00 93.62 103 LEU A CA 1
ATOM 792 C C . LEU A 1 103 ? 16.631 -9.146 -16.993 1.00 93.62 103 LEU A C 1
ATOM 794 O O . LEU A 1 103 ? 16.981 -9.863 -16.053 1.00 93.62 103 LEU A O 1
ATOM 798 N N . ARG A 1 104 ? 15.736 -9.543 -17.906 1.00 90.62 104 ARG A N 1
ATOM 799 C CA . ARG A 1 104 ? 15.104 -10.871 -17.894 1.00 90.62 104 ARG A CA 1
ATOM 800 C C . ARG A 1 104 ? 16.139 -11.979 -18.061 1.00 90.62 104 ARG A C 1
ATOM 802 O O . ARG A 1 104 ? 16.147 -12.910 -17.260 1.00 90.62 104 ARG A O 1
ATOM 809 N N . VAL A 1 105 ? 17.049 -11.829 -19.026 1.00 88.88 105 VAL A N 1
ATOM 810 C CA . VAL A 1 105 ? 18.170 -12.758 -19.239 1.00 88.88 105 VAL A CA 1
ATOM 811 C C . VAL A 1 105 ? 19.037 -12.852 -17.980 1.00 88.88 105 VAL A C 1
ATOM 813 O O . VAL A 1 105 ? 19.341 -13.947 -17.523 1.00 88.88 105 VAL A O 1
ATOM 816 N N . SER A 1 106 ? 19.362 -11.718 -17.351 1.00 85.50 106 SER A N 1
ATOM 817 C CA . SER A 1 106 ? 20.214 -11.693 -16.155 1.00 85.50 106 SER A CA 1
ATOM 818 C C . SER A 1 106 ? 19.590 -12.317 -14.902 1.00 85.50 106 SER A C 1
ATOM 820 O O . SER A 1 106 ? 20.332 -12.712 -14.005 1.00 85.50 106 SER A O 1
ATOM 822 N N . ARG A 1 107 ? 18.259 -12.332 -14.767 1.00 80.19 107 ARG A N 1
ATOM 823 C CA . ARG A 1 107 ? 17.572 -12.836 -13.562 1.00 80.19 107 ARG A CA 1
ATOM 824 C C . ARG A 1 107 ? 17.106 -14.285 -13.675 1.00 80.19 107 ARG A C 1
ATOM 826 O O . ARG A 1 107 ? 16.792 -14.878 -12.643 1.00 80.19 107 ARG A O 1
ATOM 833 N N . GLY A 1 108 ? 17.017 -14.817 -14.893 1.00 68.88 108 GLY A N 1
ATOM 834 C CA . GLY A 1 108 ? 16.261 -16.033 -15.169 1.00 68.88 108 GLY A CA 1
ATOM 835 C C . GLY A 1 108 ? 14.751 -15.817 -14.995 1.00 68.88 108 GLY A C 1
ATOM 836 O O . GLY A 1 108 ? 14.297 -14.930 -14.262 1.00 68.88 108 GLY A O 1
ATOM 837 N N . ASP A 1 109 ? 13.945 -16.628 -15.676 1.00 56.25 109 ASP A N 1
ATOM 838 C CA . ASP A 1 109 ? 12.483 -16.499 -15.688 1.00 56.25 109 ASP A CA 1
ATOM 839 C C . ASP A 1 109 ? 11.853 -17.116 -14.418 1.00 56.25 109 ASP A C 1
ATOM 841 O O . ASP A 1 109 ? 11.075 -18.065 -14.453 1.00 56.25 109 ASP A O 1
ATOM 845 N N . VAL A 1 110 ? 12.221 -16.614 -13.233 1.00 57.66 110 VAL A N 1
ATOM 846 C CA . VAL A 1 110 ? 11.686 -17.133 -11.963 1.00 57.66 110 VAL A CA 1
ATOM 847 C C . VAL A 1 110 ? 10.355 -16.455 -11.646 1.00 57.66 110 VAL A C 1
ATOM 849 O O . VAL A 1 110 ? 10.278 -15.500 -10.854 1.00 57.66 110 VAL A O 1
ATOM 852 N N . ARG A 1 111 ? 9.273 -16.989 -12.221 1.00 58.75 111 ARG A N 1
ATOM 853 C CA . ARG A 1 111 ? 7.905 -16.734 -11.752 1.00 58.75 111 ARG A CA 1
ATOM 854 C C . ARG A 1 111 ? 7.724 -17.389 -10.386 1.00 58.75 111 ARG A C 1
ATOM 856 O O . ARG A 1 111 ? 7.285 -18.523 -10.260 1.00 58.75 111 ARG A O 1
ATOM 863 N N . ALA A 1 112 ? 8.086 -16.669 -9.329 1.00 61.66 112 ALA A N 1
ATOM 864 C CA . ALA A 1 112 ? 7.692 -17.080 -7.989 1.00 61.66 112 ALA A CA 1
ATOM 865 C C . ALA A 1 112 ? 6.187 -16.848 -7.847 1.00 61.66 112 ALA A C 1
ATOM 867 O O . ALA A 1 112 ? 5.761 -15.693 -7.756 1.00 61.66 112 ALA A O 1
ATOM 868 N N . GLY A 1 113 ? 5.423 -17.940 -7.867 1.00 61.66 113 GLY A N 1
ATOM 869 C CA . GLY A 1 113 ? 3.997 -17.933 -7.570 1.00 61.66 113 GLY A CA 1
ATOM 870 C C . GLY A 1 113 ? 3.713 -17.299 -6.209 1.00 61.66 113 GLY A C 1
ATOM 871 O O . GLY A 1 113 ? 4.585 -17.224 -5.333 1.00 61.66 113 GLY A O 1
ATOM 872 N N . TYR A 1 114 ? 2.490 -16.803 -6.048 1.00 68.69 114 TYR A N 1
ATOM 873 C CA . TYR A 1 114 ? 2.022 -16.306 -4.764 1.00 68.69 114 TYR A CA 1
ATOM 874 C C . TYR A 1 114 ? 2.041 -17.458 -3.756 1.00 68.69 114 TYR A C 1
ATOM 876 O O . TYR A 1 114 ? 1.387 -18.477 -3.958 1.00 68.69 114 TYR A O 1
ATOM 884 N N . ARG A 1 115 ? 2.827 -17.321 -2.685 1.00 72.75 115 ARG A N 1
ATOM 885 C CA . ARG A 1 115 ? 2.790 -18.275 -1.576 1.00 72.75 115 ARG A CA 1
ATOM 886 C C . ARG A 1 115 ? 1.622 -17.890 -0.687 1.00 72.75 115 ARG A C 1
ATOM 888 O O . ARG A 1 115 ? 1.665 -16.827 -0.069 1.00 72.75 115 ARG A O 1
ATOM 895 N N . HIS A 1 116 ? 0.601 -18.738 -0.641 1.00 74.38 116 HIS A N 1
ATOM 896 C CA . HIS A 1 116 ? -0.472 -18.583 0.329 1.00 74.38 116 HIS A CA 1
ATOM 897 C C . HIS A 1 116 ? 0.130 -18.661 1.736 1.00 74.38 116 HIS A C 1
ATOM 899 O O . HIS A 1 116 ? 0.865 -19.599 2.050 1.00 74.38 116 HIS A O 1
ATOM 905 N N . ARG A 1 117 ? -0.128 -17.653 2.570 1.00 79.31 117 ARG A N 1
ATOM 906 C CA . ARG A 1 117 ? 0.264 -17.692 3.978 1.00 79.31 117 ARG A CA 1
ATOM 907 C C . ARG A 1 117 ? -0.837 -18.435 4.725 1.00 79.31 117 ARG A C 1
ATOM 909 O O . ARG A 1 117 ? -1.996 -18.056 4.600 1.00 79.31 117 ARG A O 1
ATOM 916 N N . ALA A 1 118 ? -0.489 -19.498 5.446 1.00 84.75 118 ALA A N 1
ATOM 917 C CA . ALA A 1 118 ? -1.447 -20.148 6.333 1.00 84.75 118 ALA A CA 1
ATOM 918 C C . ALA A 1 118 ? -1.966 -19.126 7.355 1.00 84.75 118 ALA A C 1
ATOM 920 O O . ALA A 1 118 ? -1.206 -18.258 7.801 1.00 84.75 118 ALA A O 1
ATOM 921 N N . VAL A 1 119 ? -3.256 -19.209 7.675 1.00 84.44 119 VAL A N 1
ATOM 922 C CA . VAL A 1 119 ? -3.834 -18.431 8.772 1.00 84.44 119 VAL A CA 1
ATOM 923 C C . VAL A 1 119 ? -3.215 -18.937 10.068 1.00 84.44 119 VAL A C 1
ATOM 925 O O . VAL A 1 119 ? -3.050 -20.143 10.244 1.00 84.44 119 VAL A O 1
ATOM 928 N N . ASP A 1 120 ? -2.830 -18.010 10.938 1.00 88.31 120 ASP A N 1
ATOM 929 C CA . ASP A 1 120 ? -2.285 -18.353 12.245 1.00 88.31 120 ASP A CA 1
ATOM 930 C C . ASP A 1 120 ? -3.398 -18.977 13.109 1.00 88.31 120 ASP A C 1
ATOM 932 O O . ASP A 1 120 ? -4.413 -18.307 13.335 1.00 88.31 120 ASP A O 1
ATOM 936 N N . PRO A 1 121 ? -3.261 -20.236 13.569 1.00 90.56 121 PRO A N 1
ATOM 937 C CA . PRO A 1 121 ? -4.279 -20.877 14.399 1.00 90.56 121 PRO A CA 1
ATOM 938 C C . PRO A 1 121 ? -4.484 -20.165 15.743 1.00 90.56 121 PRO A C 1
ATOM 940 O O . PRO A 1 121 ? -5.547 -20.305 16.342 1.00 90.56 121 PRO A O 1
ATOM 943 N N . ASP A 1 122 ? -3.514 -19.365 16.195 1.00 93.50 122 ASP A N 1
ATOM 944 C CA . ASP A 1 122 ? -3.583 -18.633 17.458 1.00 93.50 122 ASP A CA 1
ATOM 945 C C . ASP A 1 122 ? -4.290 -17.274 17.338 1.00 93.50 122 ASP A C 1
ATOM 947 O O . ASP A 1 122 ? -4.450 -16.577 18.341 1.00 93.50 122 ASP A O 1
ATOM 951 N N . LEU A 1 123 ? -4.778 -16.889 16.151 1.00 90.31 123 LEU A N 1
ATOM 952 C CA . LEU A 1 123 ? -5.495 -15.624 15.951 1.00 90.31 123 LEU A CA 1
ATOM 953 C C . LEU A 1 123 ? -6.660 -15.397 16.948 1.00 90.31 123 LEU A C 1
ATOM 955 O O . LEU A 1 123 ? -6.764 -14.283 17.470 1.00 90.31 123 LEU A O 1
ATOM 959 N N . PRO A 1 124 ? -7.491 -16.406 17.300 1.00 93.94 124 PRO A N 1
ATOM 960 C CA . PRO A 1 124 ? -8.550 -16.238 18.300 1.00 93.94 124 PRO A CA 1
ATOM 961 C C . PRO A 1 124 ? -8.038 -15.867 19.701 1.00 93.94 124 PRO A C 1
ATOM 963 O O . PRO A 1 124 ? -8.765 -15.246 20.475 1.00 93.94 124 PRO A O 1
ATOM 966 N N . ARG A 1 125 ? -6.778 -16.189 20.042 1.00 95.75 125 ARG A N 1
ATOM 967 C CA . ARG A 1 125 ? -6.188 -15.838 21.346 1.00 95.75 125 ARG A CA 1
ATOM 968 C C . ARG A 1 125 ? -6.065 -14.330 21.537 1.00 95.75 125 ARG A C 1
ATOM 970 O O . ARG A 1 125 ? -6.126 -13.861 22.668 1.00 95.75 125 ARG A O 1
ATOM 977 N N . ILE A 1 126 ? -5.925 -13.567 20.451 1.00 94.88 126 ILE A N 1
ATOM 978 C CA . ILE A 1 126 ? -5.880 -12.101 20.507 1.00 94.88 126 ILE A CA 1
ATOM 979 C C . ILE A 1 126 ? -7.236 -11.556 20.963 1.00 94.88 126 ILE A C 1
ATOM 981 O O . ILE A 1 126 ? -7.281 -10.702 21.842 1.00 94.88 126 ILE A O 1
ATOM 985 N N . ILE A 1 127 ? -8.336 -12.087 20.423 1.00 96.56 127 ILE A N 1
ATOM 986 C CA . ILE A 1 127 ? -9.693 -11.699 20.830 1.00 96.56 127 ILE A CA 1
ATOM 987 C C . ILE A 1 127 ? -9.917 -12.036 22.302 1.00 96.56 127 ILE A C 1
ATOM 989 O O . ILE A 1 127 ? -10.238 -11.150 23.094 1.00 96.56 127 ILE A O 1
ATOM 993 N N . ALA A 1 128 ? -9.605 -13.275 22.692 1.00 96.62 128 ALA A N 1
ATOM 994 C CA . ALA A 1 128 ? -9.713 -13.717 24.079 1.00 96.62 128 ALA A CA 1
ATOM 995 C C . ALA A 1 128 ? -8.890 -12.844 25.047 1.00 96.62 128 ALA A C 1
ATOM 997 O O . ALA A 1 128 ? -9.354 -12.533 26.142 1.00 96.62 128 ALA A O 1
ATOM 998 N N . TYR A 1 129 ? -7.694 -12.402 24.641 1.00 97.00 129 TYR A N 1
ATOM 999 C CA . TYR A 1 129 ? -6.867 -11.496 25.437 1.00 97.00 129 TYR A CA 1
ATOM 1000 C C . TYR A 1 129 ? -7.564 -10.157 25.713 1.00 97.00 129 TYR A C 1
ATOM 1002 O O . TYR A 1 129 ? -7.547 -9.693 26.850 1.00 97.00 129 TYR A O 1
ATOM 1010 N N . TYR A 1 130 ? -8.186 -9.529 24.712 1.00 96.38 130 TYR A N 1
ATOM 1011 C CA . TYR A 1 130 ? -8.890 -8.255 24.905 1.00 96.38 130 TYR A CA 1
ATOM 1012 C C . TYR A 1 130 ? -10.202 -8.413 25.684 1.00 96.38 130 TYR A C 1
ATOM 1014 O O . TYR A 1 130 ? -10.537 -7.553 26.509 1.00 96.38 130 TYR A O 1
ATOM 1022 N N . ASP A 1 131 ? -10.916 -9.517 25.481 1.00 96.38 131 ASP A N 1
ATOM 1023 C CA . ASP A 1 131 ? -12.160 -9.810 26.196 1.00 96.38 131 ASP A CA 1
ATOM 1024 C C . ASP A 1 131 ? -11.914 -10.107 27.685 1.00 96.38 131 ASP A C 1
ATOM 1026 O O . ASP A 1 131 ? -12.706 -9.698 28.533 1.00 96.38 131 ASP A O 1
ATOM 1030 N N . ALA A 1 132 ? -10.774 -10.714 28.031 1.00 96.62 132 ALA A N 1
ATOM 1031 C CA . ALA A 1 132 ? -10.414 -11.028 29.416 1.00 96.62 132 ALA A CA 1
ATOM 1032 C C . ALA A 1 132 ? -9.970 -9.811 30.254 1.00 96.62 132 ALA A C 1
ATOM 1034 O O . ALA A 1 132 ? -9.917 -9.898 31.482 1.00 96.62 132 ALA A O 1
ATOM 1035 N N . GLN A 1 133 ? -9.631 -8.672 29.637 1.00 95.12 133 GLN A N 1
ATOM 1036 C CA . GLN A 1 133 ? -9.186 -7.488 30.386 1.00 95.12 133 GLN A CA 1
ATOM 1037 C C . GLN A 1 133 ? -10.332 -6.876 31.199 1.00 95.12 133 GLN A C 1
ATOM 1039 O O . GLN A 1 133 ? -11.386 -6.556 30.662 1.00 95.12 133 GLN A O 1
ATOM 1044 N N . LEU A 1 134 ? -10.137 -6.651 32.497 1.00 93.19 134 LEU A N 1
ATOM 1045 C CA . LEU A 1 134 ? -11.172 -6.036 33.328 1.00 93.19 134 LEU A CA 1
ATOM 1046 C C . LEU A 1 134 ? -11.406 -4.577 32.919 1.00 93.19 134 LEU A C 1
ATOM 1048 O O . LEU A 1 134 ? -10.464 -3.792 32.784 1.00 93.19 134 LEU A O 1
ATOM 1052 N N . LEU A 1 135 ? -12.675 -4.206 32.746 1.00 91.00 135 LEU A N 1
ATOM 1053 C CA . LEU A 1 135 ? -13.045 -2.815 32.520 1.00 91.00 135 LEU A CA 1
ATOM 1054 C C . LEU A 1 135 ? -13.030 -2.066 33.861 1.00 91.00 135 LEU A C 1
ATOM 1056 O O . LEU A 1 135 ? -13.698 -2.515 34.793 1.00 91.00 135 LEU A O 1
ATOM 1060 N N . PRO A 1 136 ? -12.343 -0.913 33.966 1.00 89.12 136 PRO A N 1
ATOM 1061 C CA . PRO A 1 136 ? -12.456 -0.051 35.135 1.00 89.12 136 PRO A CA 1
ATOM 1062 C C . PRO A 1 136 ? -13.919 0.322 35.409 1.00 89.12 136 PRO A C 1
ATOM 1064 O O . PRO A 1 136 ? -14.701 0.506 34.466 1.00 89.12 136 PRO A O 1
ATOM 1067 N N . GLU A 1 137 ? -14.284 0.443 36.685 1.00 82.62 137 GLU A N 1
ATOM 1068 C CA . GLU A 1 137 ? -15.646 0.797 37.094 1.00 82.62 137 GLU A CA 1
ATOM 1069 C C . GLU A 1 137 ? -16.081 2.149 36.520 1.00 82.62 137 GLU A C 1
ATOM 1071 O O . GLU A 1 137 ? -15.304 3.110 36.477 1.00 82.62 137 GLU A O 1
ATOM 1076 N N . ALA A 1 138 ? -17.340 2.214 36.078 1.00 70.94 138 ALA A N 1
ATOM 1077 C CA . ALA A 1 138 ? -17.927 3.411 35.480 1.00 70.94 138 ALA A CA 1
ATOM 1078 C C . ALA A 1 138 ? -18.145 4.541 36.506 1.00 70.94 138 ALA A C 1
ATOM 1080 O O . ALA A 1 138 ? -18.045 5.715 36.149 1.00 70.94 138 ALA A O 1
ATOM 1081 N N . ASP A 1 139 ? -18.367 4.186 37.775 1.00 65.31 139 ASP A N 1
ATOM 1082 C CA . ASP A 1 139 ? -18.807 5.110 38.829 1.00 65.31 139 ASP A CA 1
ATOM 1083 C C . ASP A 1 139 ? -17.677 5.878 39.521 1.00 65.31 139 ASP A C 1
ATOM 1085 O O . ASP A 1 139 ? -17.932 6.813 40.280 1.00 65.31 139 ASP A O 1
ATOM 1089 N N . ASN A 1 140 ? -16.415 5.603 39.176 1.00 59.22 140 ASN A N 1
ATOM 1090 C CA . ASN A 1 140 ? -15.284 6.458 39.546 1.00 59.22 140 ASN A CA 1
ATOM 1091 C C . ASN A 1 140 ? -15.256 7.736 38.678 1.00 59.22 140 ASN A C 1
ATOM 1093 O O . ASN A 1 140 ? -14.265 8.041 38.009 1.00 59.22 140 ASN A O 1
ATOM 1097 N N . GLN A 1 141 ? -16.364 8.489 38.677 1.00 56.94 141 GLN A N 1
ATOM 1098 C CA . GLN A 1 141 ? -16.593 9.697 37.870 1.00 56.94 141 GLN A CA 1
ATOM 1099 C C . GLN A 1 141 ? -15.566 10.805 38.156 1.00 56.94 141 GLN A C 1
ATOM 1101 O O . GLN A 1 141 ? -15.300 11.645 37.296 1.00 56.94 141 GLN A O 1
ATOM 1106 N N . SER A 1 142 ? -14.935 10.777 39.331 1.00 62.62 142 SER A N 1
ATOM 1107 C CA . SER A 1 142 ? -13.890 11.715 39.745 1.00 62.62 142 SER A CA 1
ATOM 1108 C C . SER A 1 142 ? -12.505 11.407 39.157 1.00 62.62 142 SER A C 1
ATOM 1110 O O . SER A 1 142 ? -11.645 12.289 39.134 1.00 62.62 142 SER A O 1
ATOM 1112 N N . ASN A 1 143 ? -12.263 10.197 38.629 1.00 81.38 143 ASN A N 1
ATOM 1113 C CA . ASN A 1 143 ? -10.954 9.803 38.110 1.00 81.38 143 ASN A CA 1
ATOM 1114 C C . ASN A 1 143 ? -10.929 9.760 36.574 1.00 81.38 143 ASN A C 1
ATOM 1116 O O . ASN A 1 143 ? -11.146 8.720 35.943 1.00 81.38 143 ASN A O 1
ATOM 1120 N N . LYS A 1 144 ? -10.562 10.894 35.962 1.00 84.56 144 LYS A N 1
ATOM 1121 C CA . LYS A 1 144 ? -10.384 11.046 34.505 1.00 84.56 144 LYS A CA 1
ATOM 1122 C C . LYS A 1 144 ? -9.532 9.929 33.884 1.00 84.56 144 LYS A C 1
ATOM 1124 O O . LYS A 1 144 ? -9.841 9.469 32.789 1.00 84.56 144 LYS A O 1
ATOM 1129 N N . ARG A 1 145 ? -8.492 9.459 34.585 1.00 86.00 145 ARG A N 1
ATOM 1130 C CA . ARG A 1 145 ? -7.601 8.392 34.100 1.00 86.00 145 ARG A CA 1
ATOM 1131 C C . ARG A 1 145 ? -8.324 7.050 33.977 1.00 86.00 145 ARG A C 1
ATOM 1133 O O . ARG A 1 145 ? -8.109 6.346 32.995 1.00 86.00 145 ARG A O 1
ATOM 1140 N N . SER A 1 146 ? -9.193 6.721 34.935 1.00 87.25 146 SER A N 1
ATOM 1141 C CA . SER A 1 146 ? -10.013 5.500 34.905 1.00 87.25 146 SER A CA 1
ATOM 1142 C C . SER A 1 146 ? -10.960 5.505 33.704 1.00 87.25 146 SER A C 1
ATOM 1144 O O . SER A 1 146 ? -10.989 4.552 32.923 1.00 87.25 146 SER A O 1
ATOM 1146 N N . LYS A 1 147 ? -11.651 6.632 33.483 1.00 88.25 147 LYS A N 1
ATOM 1147 C CA . LYS A 1 147 ? -12.561 6.813 32.344 1.00 88.25 147 LYS A CA 1
ATOM 1148 C C . LYS A 1 147 ? -11.841 6.668 31.003 1.00 88.25 147 LYS A C 1
ATOM 1150 O O . LYS A 1 147 ? -12.309 5.928 30.140 1.00 88.25 147 LYS A O 1
ATOM 1155 N N . THR A 1 148 ? -10.689 7.322 30.837 1.00 91.25 148 THR A N 1
ATOM 1156 C CA . THR A 1 148 ? -9.874 7.178 29.621 1.00 91.25 148 THR A CA 1
ATOM 1157 C C . THR A 1 148 ? -9.465 5.726 29.405 1.00 91.25 148 THR A C 1
ATOM 1159 O O . THR A 1 148 ? -9.649 5.203 28.310 1.00 91.25 148 THR A O 1
ATOM 1162 N N . LYS A 1 149 ? -8.982 5.042 30.451 1.00 92.50 149 LYS A N 1
ATOM 1163 C CA . LYS A 1 149 ? -8.540 3.651 30.327 1.00 92.50 149 LYS A CA 1
ATOM 1164 C C . LYS A 1 149 ? -9.683 2.707 29.952 1.00 92.50 149 LYS A C 1
ATOM 1166 O O . LYS A 1 149 ? -9.493 1.813 29.133 1.00 92.50 149 LYS A O 1
ATOM 1171 N N . ARG A 1 150 ? -10.877 2.925 30.509 1.00 93.81 150 ARG A N 1
ATOM 1172 C CA . ARG A 1 150 ? -12.086 2.184 30.136 1.00 93.81 150 ARG A CA 1
ATOM 1173 C C . ARG A 1 150 ? -12.419 2.365 28.653 1.00 93.81 150 ARG A C 1
ATOM 1175 O O . ARG A 1 150 ? -12.646 1.374 27.967 1.00 93.81 150 ARG A O 1
ATOM 1182 N N . LEU A 1 151 ? -12.403 3.603 28.153 1.00 93.88 151 LEU A N 1
ATOM 1183 C CA . LEU A 1 151 ? -12.678 3.896 26.741 1.00 93.88 151 LEU A CA 1
ATOM 1184 C C . LEU A 1 151 ? -11.627 3.301 25.798 1.00 93.88 151 LEU A C 1
ATOM 1186 O O . LEU A 1 151 ? -11.989 2.796 24.741 1.00 93.88 151 LEU A O 1
ATOM 1190 N N . GLU A 1 152 ? -10.346 3.320 26.175 1.00 95.56 152 GLU A N 1
ATOM 1191 C CA . GLU A 1 152 ? -9.281 2.656 25.412 1.00 95.56 152 GLU A CA 1
ATOM 1192 C C . GLU A 1 152 ? -9.553 1.157 25.257 1.00 95.56 152 GLU A C 1
ATOM 1194 O O . GLU A 1 152 ? -9.483 0.639 24.148 1.00 95.56 152 GLU A O 1
ATOM 1199 N N . LEU A 1 153 ? -9.920 0.470 26.343 1.00 96.69 153 LEU A N 1
ATOM 1200 C CA . LEU A 1 153 ? -10.200 -0.968 26.305 1.00 96.69 153 LEU A CA 1
ATOM 1201 C C . LEU A 1 153 ? -11.439 -1.302 25.468 1.00 96.69 153 LEU A C 1
ATOM 1203 O O . LEU A 1 153 ? -11.416 -2.260 24.699 1.00 96.69 153 LEU A O 1
ATOM 1207 N N . LEU A 1 154 ? -12.506 -0.507 25.586 1.00 96.94 154 LEU A N 1
ATOM 1208 C CA . LEU A 1 154 ? -13.712 -0.673 24.769 1.00 96.94 154 LEU A CA 1
ATOM 1209 C C . LEU A 1 154 ? -13.416 -0.444 23.281 1.00 96.94 154 LEU A C 1
ATOM 1211 O O . LEU A 1 154 ? -13.824 -1.249 22.445 1.00 96.94 154 LEU A O 1
ATOM 1215 N N . ARG A 1 155 ? -12.639 0.598 22.954 1.00 96.50 155 ARG A N 1
ATOM 1216 C CA . ARG A 1 155 ? -12.170 0.867 21.588 1.00 96.50 155 ARG A CA 1
ATOM 1217 C C . ARG A 1 155 ? -11.361 -0.305 21.044 1.00 96.50 155 ARG A C 1
ATOM 1219 O O . ARG A 1 155 ? -11.598 -0.745 19.923 1.00 96.50 155 ARG A O 1
ATOM 1226 N N . ASP A 1 156 ? -10.398 -0.795 21.818 1.00 97.19 156 ASP A N 1
ATOM 1227 C CA . ASP A 1 156 ? -9.502 -1.857 21.375 1.00 97.19 156 ASP A CA 1
ATOM 1228 C C . ASP A 1 156 ? -10.283 -3.160 21.127 1.00 97.19 156 ASP A C 1
ATOM 1230 O O . ASP A 1 156 ? -10.082 -3.798 20.094 1.00 97.19 156 ASP A O 1
ATOM 1234 N N . ARG A 1 157 ? -11.256 -3.500 21.986 1.00 97.56 157 ARG A N 1
ATOM 1235 C CA . ARG A 1 157 ? -12.196 -4.612 21.746 1.00 97.56 157 ARG A CA 1
ATOM 1236 C C . ARG A 1 157 ? -12.987 -4.428 20.455 1.00 97.56 157 ARG A C 1
ATOM 1238 O O . ARG A 1 157 ? -13.002 -5.335 19.626 1.00 97.56 157 ARG A O 1
ATOM 1245 N N . ALA A 1 158 ? -13.599 -3.259 20.254 1.00 97.38 158 ALA A N 1
ATOM 1246 C CA . ALA A 1 158 ? -14.370 -2.969 19.046 1.00 97.38 158 ALA A CA 1
ATOM 1247 C C . ALA A 1 158 ? -13.519 -3.126 17.774 1.00 97.38 158 ALA A C 1
ATOM 1249 O O . ALA A 1 158 ? -13.951 -3.765 16.813 1.00 97.38 158 ALA A O 1
ATOM 1250 N N . ILE A 1 159 ? -12.283 -2.612 17.779 1.00 96.69 159 ILE A N 1
ATOM 1251 C CA . ILE A 1 159 ? -11.346 -2.735 16.652 1.00 96.69 159 ILE A CA 1
ATOM 1252 C C . ILE A 1 159 ? -10.983 -4.201 16.394 1.00 96.69 159 ILE A C 1
ATOM 1254 O O . ILE A 1 159 ? -11.013 -4.641 15.244 1.00 96.69 159 ILE A O 1
ATOM 1258 N N . MET A 1 160 ? -10.645 -4.961 17.437 1.00 97.19 160 MET A N 1
ATOM 1259 C CA . MET A 1 160 ? -10.180 -6.343 17.292 1.00 97.19 160 MET A CA 1
ATOM 1260 C C . MET A 1 160 ? -11.285 -7.272 16.798 1.00 97.19 160 MET A C 1
ATOM 1262 O O . MET A 1 160 ? -11.068 -8.001 15.829 1.00 97.19 160 MET A O 1
ATOM 1266 N N . HIS A 1 161 ? -12.485 -7.184 17.376 1.00 97.25 161 HIS A N 1
ATOM 1267 C CA . HIS A 1 161 ? -13.640 -7.942 16.889 1.00 97.25 161 HIS A CA 1
ATOM 1268 C C . HIS A 1 161 ? -14.008 -7.555 15.452 1.00 97.25 161 HIS A C 1
ATOM 1270 O O . HIS A 1 161 ? -14.258 -8.430 14.628 1.00 97.25 161 HIS A O 1
ATOM 1276 N N . THR A 1 162 ? -13.951 -6.266 15.096 1.00 97.00 162 THR A N 1
ATOM 1277 C CA . THR A 1 162 ? -14.223 -5.810 13.719 1.00 97.00 162 THR A CA 1
ATOM 1278 C C . THR A 1 162 ? -13.201 -6.348 12.714 1.00 97.00 162 THR A C 1
ATOM 1280 O O . THR A 1 162 ? -13.573 -6.796 11.626 1.00 97.00 162 THR A O 1
ATOM 1283 N N . LEU A 1 163 ? -11.908 -6.323 13.053 1.00 96.06 163 LEU A N 1
ATOM 1284 C CA . LEU A 1 163 ? -10.847 -6.887 12.213 1.00 96.06 163 LEU A CA 1
ATOM 1285 C C . LEU A 1 163 ? -11.026 -8.395 12.022 1.00 96.06 163 LEU A C 1
ATOM 1287 O O . LEU A 1 163 ? -10.884 -8.885 10.900 1.00 96.06 163 LEU A O 1
ATOM 1291 N N . TYR A 1 164 ? -11.352 -9.107 13.101 1.00 95.31 164 TYR A N 1
ATOM 1292 C CA . TYR A 1 164 ? -11.542 -10.554 13.091 1.00 95.31 164 TYR A CA 1
ATOM 1293 C C . TYR A 1 164 ? -12.773 -10.970 12.278 1.00 95.31 164 TYR A C 1
ATOM 1295 O O . TYR A 1 164 ? -12.665 -11.847 11.425 1.00 95.31 164 TYR A O 1
ATOM 1303 N N . ALA A 1 165 ? -13.904 -10.288 12.468 1.00 95.62 165 ALA A N 1
ATOM 1304 C CA . ALA A 1 165 ? -15.151 -10.550 11.752 1.00 95.62 165 ALA A CA 1
ATOM 1305 C C . ALA A 1 165 ? -15.043 -10.286 10.243 1.00 95.62 165 ALA A C 1
ATOM 1307 O O . ALA A 1 165 ? -15.506 -11.078 9.425 1.00 95.62 165 ALA A O 1
ATOM 1308 N N . SER A 1 166 ? -14.430 -9.161 9.865 1.00 93.69 166 SER A N 1
ATOM 1309 C CA . SER A 1 166 ? -14.526 -8.652 8.493 1.00 93.69 166 SER A CA 1
ATOM 1310 C C . SER A 1 166 ? -13.344 -9.007 7.588 1.00 93.69 166 SER A C 1
ATOM 1312 O O . SER A 1 166 ? -13.410 -8.779 6.375 1.00 93.69 166 SER A O 1
ATOM 1314 N N . ALA A 1 167 ? -12.224 -9.464 8.164 1.00 90.38 167 ALA A N 1
ATOM 1315 C CA . ALA A 1 167 ? -10.927 -9.529 7.483 1.00 90.38 167 ALA A CA 1
ATOM 1316 C C . ALA A 1 167 ? -10.594 -8.221 6.718 1.00 90.38 167 ALA A C 1
ATOM 1318 O O . ALA A 1 167 ? -10.015 -8.221 5.620 1.00 90.38 167 ALA A O 1
ATOM 1319 N N . GLY A 1 168 ? -11.029 -7.083 7.272 1.00 90.56 168 GLY A N 1
ATOM 1320 C CA . GLY A 1 168 ? -10.768 -5.745 6.758 1.00 90.56 168 GLY A CA 1
ATOM 1321 C C . GLY A 1 168 ? -9.297 -5.370 6.885 1.00 90.56 168 GLY A C 1
ATOM 1322 O O . GLY A 1 168 ? -8.585 -5.837 7.776 1.00 90.56 168 GLY A O 1
ATOM 1323 N N . ARG A 1 169 ? -8.805 -4.497 6.000 1.00 90.75 169 ARG A N 1
ATOM 1324 C CA . ARG A 1 169 ? -7.484 -3.895 6.220 1.00 90.75 169 ARG A CA 1
ATOM 1325 C C . ARG A 1 169 ? -7.557 -2.973 7.431 1.00 90.75 169 ARG A C 1
ATOM 1327 O O . ARG A 1 169 ? -8.550 -2.278 7.615 1.00 90.75 169 ARG A O 1
ATOM 1334 N N . VAL A 1 170 ? -6.462 -2.876 8.183 1.00 92.44 170 VAL A N 1
ATOM 1335 C CA . VAL A 1 170 ? -6.366 -1.976 9.347 1.00 92.44 170 VAL A CA 1
ATOM 1336 C C . VAL A 1 170 ? -6.784 -0.547 8.999 1.00 92.44 170 VAL A C 1
ATOM 1338 O O . VAL A 1 170 ? -7.568 0.044 9.726 1.00 92.44 170 VAL A O 1
ATOM 1341 N N . SER A 1 171 ? -6.335 -0.012 7.858 1.00 90.06 171 SER A N 1
ATOM 1342 C CA . SER A 1 171 ? -6.714 1.337 7.417 1.00 90.06 171 SER A CA 1
ATOM 1343 C C . SER A 1 171 ? -8.202 1.476 7.087 1.00 90.06 171 SER A C 1
ATOM 1345 O O . SER A 1 171 ? -8.762 2.546 7.269 1.00 90.06 171 SER A O 1
ATOM 1347 N N . GLU A 1 172 ? -8.833 0.412 6.587 1.00 92.19 172 GLU A N 1
ATOM 1348 C CA . GLU A 1 172 ? -10.260 0.412 6.255 1.00 92.19 172 GLU A CA 1
ATOM 1349 C C . GLU A 1 172 ? -11.092 0.404 7.543 1.00 92.19 172 GLU A C 1
ATOM 1351 O O . GLU A 1 172 ? -11.961 1.253 7.709 1.00 92.19 172 GLU A O 1
ATOM 1356 N N . VAL A 1 173 ? -10.758 -0.476 8.494 1.00 94.06 173 VAL A N 1
ATOM 1357 C CA . VAL A 1 173 ? -11.414 -0.526 9.812 1.00 94.06 173 VAL A CA 1
ATOM 1358 C C . VAL A 1 173 ? -11.201 0.772 10.592 1.00 94.06 173 VAL A C 1
ATOM 1360 O O . VAL A 1 173 ? -12.148 1.304 11.160 1.00 94.06 173 VAL A O 1
ATOM 1363 N N . ALA A 1 174 ? -9.991 1.335 10.566 1.00 92.06 174 ALA A N 1
ATOM 1364 C CA . ALA A 1 174 ? -9.686 2.602 11.229 1.00 92.06 174 ALA A CA 1
ATOM 1365 C C . ALA A 1 174 ? -10.425 3.811 10.622 1.00 92.06 174 ALA A C 1
ATOM 1367 O O . ALA A 1 174 ? -10.529 4.842 11.277 1.00 92.06 174 ALA A O 1
ATOM 1368 N N . SER A 1 175 ? -10.920 3.698 9.384 1.00 91.88 175 SER A N 1
ATOM 1369 C CA . SER A 1 175 ? -11.691 4.753 8.711 1.00 91.88 175 SER A CA 1
ATOM 1370 C C . SER A 1 175 ? -13.203 4.666 8.941 1.00 91.88 175 SER A C 1
ATOM 1372 O O . SER A 1 175 ? -13.930 5.552 8.495 1.00 91.88 175 SER A O 1
ATOM 1374 N N . LEU A 1 176 ? -13.685 3.612 9.611 1.00 94.38 176 LEU A N 1
ATOM 1375 C CA . LEU A 1 176 ? -15.109 3.432 9.882 1.00 94.38 176 LEU A CA 1
ATOM 1376 C C . LEU A 1 176 ? -15.640 4.533 10.801 1.00 94.38 176 LEU A C 1
ATOM 1378 O O . LEU A 1 176 ? -15.016 4.912 11.793 1.00 94.38 176 LEU A O 1
ATOM 1382 N N . THR A 1 177 ? -16.840 5.007 10.489 1.00 94.69 177 THR A N 1
ATOM 1383 C CA . THR A 1 177 ? -17.545 6.019 11.277 1.00 94.69 177 THR A CA 1
ATOM 1384 C C . THR A 1 177 ? -18.753 5.426 11.994 1.00 94.69 177 THR A C 1
ATOM 1386 O O . THR A 1 177 ? -19.350 4.443 11.551 1.00 94.69 177 THR A O 1
ATOM 1389 N N . ARG A 1 178 ? -19.174 6.075 13.087 1.00 94.56 178 ARG A N 1
ATOM 1390 C CA . ARG A 1 178 ? -20.396 5.710 13.826 1.00 94.56 178 ARG A CA 1
ATOM 1391 C C . ARG A 1 178 ? -21.632 5.674 12.928 1.00 94.56 178 ARG A C 1
ATOM 1393 O O . ARG A 1 178 ? -22.443 4.763 13.052 1.00 94.56 178 ARG A O 1
ATOM 1400 N N . ALA A 1 179 ? -21.733 6.626 11.997 1.00 94.62 179 ALA A N 1
ATOM 1401 C CA . ALA A 1 179 ? -22.829 6.704 11.037 1.00 94.62 179 ALA A CA 1
ATOM 1402 C C . ALA A 1 179 ? -22.854 5.492 10.092 1.00 94.62 179 ALA A C 1
ATOM 1404 O O . ALA A 1 179 ? -23.906 4.888 9.917 1.00 94.62 179 ALA A O 1
ATOM 1405 N N . GLN A 1 180 ? -21.698 5.085 9.549 1.00 94.81 180 GLN A N 1
ATOM 1406 C CA . GLN A 1 180 ? -21.601 3.889 8.698 1.00 94.81 180 GLN A CA 1
ATOM 1407 C C . GLN A 1 180 ? -21.982 2.600 9.432 1.00 94.81 180 GLN A C 1
ATOM 1409 O O . GLN A 1 180 ? -22.455 1.662 8.802 1.00 94.81 180 GLN A O 1
ATOM 1414 N N . LEU A 1 181 ? -21.766 2.547 10.747 1.00 95.62 181 LEU A N 1
ATOM 1415 C CA . LEU A 1 181 ? -22.028 1.364 11.568 1.00 95.62 181 LEU A CA 1
ATOM 1416 C C . LEU A 1 181 ? -23.367 1.418 12.315 1.00 95.62 181 LEU A C 1
ATOM 1418 O O . LEU A 1 181 ? -23.709 0.460 13.008 1.00 95.62 181 LEU A O 1
ATOM 1422 N N . ALA A 1 182 ? -24.113 2.522 12.211 1.00 95.56 182 ALA A N 1
ATOM 1423 C CA . ALA A 1 182 ? -25.311 2.795 13.007 1.00 95.56 182 ALA A CA 1
ATOM 1424 C C . ALA A 1 182 ? -25.097 2.544 14.516 1.00 95.56 182 ALA A C 1
ATOM 1426 O O . ALA A 1 182 ? -25.916 1.889 15.167 1.00 95.56 182 ALA A O 1
ATOM 1427 N N . ASP A 1 183 ? -23.967 3.021 15.052 1.00 95.19 183 ASP A N 1
ATOM 1428 C CA . ASP A 1 183 ? -23.520 2.777 16.436 1.00 95.19 183 ASP A CA 1
ATOM 1429 C C . ASP A 1 183 ? -23.374 1.285 16.787 1.00 95.19 183 ASP A C 1
ATOM 1431 O O . ASP A 1 183 ? -23.591 0.872 17.920 1.00 95.19 183 ASP A O 1
ATOM 1435 N N . GLY A 1 184 ? -23.023 0.457 15.800 1.00 95.44 184 GLY A N 1
ATOM 1436 C CA . GLY A 1 184 ? -22.880 -0.991 15.951 1.00 95.44 184 GLY A CA 1
ATOM 1437 C C . GLY A 1 184 ? -24.178 -1.775 15.752 1.00 95.44 184 GLY A C 1
ATOM 1438 O O . GLY A 1 184 ? -24.208 -2.965 16.041 1.00 95.44 184 GLY A O 1
ATOM 1439 N N . ARG A 1 185 ? -25.258 -1.150 15.264 1.00 95.75 185 ARG A N 1
ATOM 1440 C CA . ARG A 1 185 ? -26.498 -1.855 14.881 1.00 95.75 185 ARG A CA 1
ATOM 1441 C C . ARG A 1 185 ? -26.457 -2.420 13.464 1.00 95.75 185 ARG A C 1
ATOM 1443 O O . ARG A 1 185 ? -27.195 -3.354 13.168 1.00 95.75 185 ARG A O 1
ATOM 1450 N N . SER A 1 186 ? -25.608 -1.876 12.593 1.00 95.81 186 SER A N 1
ATOM 1451 C CA . SER A 1 186 ? -25.430 -2.414 11.242 1.00 95.81 186 SER A CA 1
ATOM 1452 C C . SER A 1 186 ? -24.608 -3.700 11.284 1.00 95.81 186 SER A C 1
ATOM 1454 O O . SER A 1 186 ? -23.617 -3.772 12.011 1.00 95.81 186 SER A O 1
ATOM 1456 N N . SER A 1 187 ? -25.007 -4.717 10.522 1.00 96.50 187 SER A N 1
ATOM 1457 C CA . SER A 1 187 ? -24.232 -5.953 10.326 1.00 96.50 187 SER A CA 1
ATOM 1458 C C . SER A 1 187 ? -23.201 -5.822 9.205 1.00 96.50 187 SER A C 1
ATOM 1460 O O . SER A 1 187 ? -22.413 -6.735 8.968 1.00 96.50 187 SER A O 1
ATOM 1462 N N . GLU A 1 188 ? -23.190 -4.691 8.504 1.00 96.12 188 GLU A N 1
ATOM 1463 C CA . GLU A 1 188 ? -22.313 -4.467 7.368 1.00 96.12 188 GLU A CA 1
ATOM 1464 C C . GLU A 1 188 ? -21.924 -2.994 7.207 1.00 96.12 188 GLU A C 1
ATOM 1466 O O . GLU A 1 188 ? -22.608 -2.087 7.683 1.00 96.12 188 GLU A O 1
ATOM 1471 N N . ALA A 1 189 ? -20.800 -2.747 6.536 1.00 95.00 189 ALA A N 1
ATOM 1472 C CA . ALA A 1 189 ? -20.312 -1.404 6.252 1.00 95.00 189 ALA A CA 1
ATOM 1473 C C . ALA A 1 189 ? -19.694 -1.317 4.856 1.00 95.00 189 ALA A C 1
ATOM 1475 O O . ALA A 1 189 ? -18.788 -2.084 4.516 1.00 95.00 189 ALA A O 1
ATOM 1476 N N . LEU A 1 190 ? -20.144 -0.344 4.063 1.00 93.12 190 LEU A N 1
ATOM 1477 C CA . LEU A 1 190 ? -19.541 -0.028 2.772 1.00 93.12 190 LEU A CA 1
ATOM 1478 C C . LEU A 1 190 ? -18.250 0.772 2.983 1.00 93.12 190 LEU A C 1
ATOM 1480 O O . LEU A 1 190 ? -18.263 1.858 3.568 1.00 93.12 190 LEU A O 1
ATOM 1484 N N . ILE A 1 191 ? -17.141 0.249 2.466 1.00 92.00 191 ILE A N 1
ATOM 1485 C CA . ILE A 1 191 ? -15.827 0.895 2.509 1.00 92.00 191 ILE A CA 1
ATOM 1486 C C . ILE A 1 191 ? -15.264 1.088 1.104 1.00 92.00 191 ILE A C 1
ATOM 1488 O O . ILE A 1 191 ? -15.545 0.313 0.188 1.00 92.00 191 ILE A O 1
ATOM 1492 N N . THR A 1 192 ? -14.385 2.074 0.954 1.00 86.06 192 THR A N 1
ATOM 1493 C CA . THR A 1 192 ? -13.601 2.277 -0.267 1.00 86.06 192 THR A CA 1
ATOM 1494 C C . THR A 1 192 ? -12.188 1.746 -0.050 1.00 86.06 192 THR A C 1
ATOM 1496 O O . THR A 1 192 ? -11.386 2.328 0.677 1.00 86.06 192 THR A O 1
ATOM 1499 N N . GLY A 1 193 ? -11.884 0.607 -0.667 1.00 79.44 193 GLY A N 1
ATOM 1500 C CA . GLY A 1 193 ? -10.586 -0.050 -0.590 1.00 79.44 193 GLY A CA 1
ATOM 1501 C C . GLY A 1 193 ? -9.593 0.425 -1.657 1.00 79.44 193 GLY A C 1
ATOM 1502 O O . GLY A 1 193 ? -9.774 1.420 -2.363 1.00 79.44 193 GLY A O 1
ATOM 1503 N N . LYS A 1 194 ? -8.502 -0.337 -1.803 1.00 79.31 194 LYS A N 1
ATOM 1504 C CA . LYS A 1 194 ? -7.418 -0.024 -2.748 1.00 79.31 194 LYS A CA 1
ATOM 1505 C C . LYS A 1 194 ? -7.927 0.128 -4.190 1.00 79.31 194 LYS A C 1
ATOM 1507 O O . LYS A 1 194 ? -8.609 -0.752 -4.711 1.00 79.31 194 LYS A O 1
ATOM 1512 N N . GLY A 1 195 ? -7.476 1.195 -4.855 1.00 78.31 195 GLY A N 1
ATOM 1513 C CA . GLY A 1 195 ? -7.832 1.498 -6.245 1.00 78.31 195 GLY A CA 1
ATOM 1514 C C . GLY A 1 195 ? -9.214 2.133 -6.392 1.00 78.31 195 GLY A C 1
ATOM 1515 O O . GLY A 1 195 ? -9.829 1.961 -7.436 1.00 78.31 195 GLY A O 1
ATOM 1516 N N . ASN A 1 196 ? -9.697 2.807 -5.341 1.00 80.69 196 ASN A N 1
ATOM 1517 C CA . ASN A 1 196 ? -11.016 3.438 -5.288 1.00 80.69 196 ASN A CA 1
ATOM 1518 C C . ASN A 1 196 ? -12.174 2.448 -5.521 1.00 80.69 196 ASN A C 1
ATOM 1520 O O . ASN A 1 196 ? -13.202 2.788 -6.099 1.00 80.69 196 ASN A O 1
ATOM 1524 N N . LYS A 1 197 ? -11.983 1.188 -5.111 1.00 86.31 197 LYS A N 1
ATOM 1525 C CA . LYS A 1 197 ? -12.980 0.127 -5.279 1.00 86.31 197 LYS A CA 1
ATOM 1526 C C . LYS A 1 197 ? -13.770 -0.050 -4.000 1.00 86.31 197 LYS A C 1
ATOM 1528 O O . LYS A 1 197 ? -13.184 -0.297 -2.947 1.00 86.31 197 LYS A O 1
ATOM 1533 N N . GLN A 1 198 ? -15.086 0.028 -4.112 1.00 90.00 198 GLN A N 1
ATOM 1534 C CA . GLN A 1 198 ? -15.972 -0.217 -2.987 1.00 90.00 198 GLN A CA 1
ATOM 1535 C C . GLN A 1 198 ? -16.067 -1.714 -2.673 1.00 90.00 198 GLN A C 1
ATOM 1537 O O . GLN A 1 198 ? -16.029 -2.552 -3.577 1.00 90.00 198 GLN A O 1
ATOM 1542 N N . ARG A 1 199 ? -16.167 -2.052 -1.387 1.00 90.50 199 ARG A N 1
ATOM 1543 C CA . ARG A 1 199 ? -16.517 -3.397 -0.915 1.00 90.50 199 ARG A CA 1
ATOM 1544 C C . ARG A 1 199 ? -17.268 -3.322 0.409 1.00 90.50 199 ARG A C 1
ATOM 1546 O O . ARG A 1 199 ? -17.116 -2.352 1.146 1.00 90.50 199 ARG A O 1
ATOM 1553 N N . MET A 1 200 ? -18.012 -4.375 0.719 1.00 93.25 200 MET A N 1
ATOM 1554 C CA . MET A 1 200 ? -18.663 -4.535 2.016 1.00 93.25 200 MET A CA 1
ATOM 1555 C C . MET A 1 200 ? -17.713 -5.199 3.015 1.00 93.25 200 MET A C 1
ATOM 1557 O O . MET A 1 200 ? -16.979 -6.129 2.669 1.00 93.25 200 MET A O 1
ATOM 1561 N N . LEU A 1 201 ? -17.717 -4.706 4.249 1.00 94.75 201 LEU A N 1
ATOM 1562 C CA . LEU A 1 201 ? -17.252 -5.433 5.425 1.00 94.75 201 LEU A CA 1
ATOM 1563 C C . LEU A 1 201 ? -18.472 -6.009 6.133 1.00 94.75 201 LEU A C 1
ATOM 1565 O O . LEU A 1 201 ? -19.435 -5.280 6.344 1.00 94.75 201 LEU A O 1
ATOM 1569 N N . PHE A 1 202 ? -18.406 -7.277 6.521 1.00 96.81 202 PHE A N 1
ATOM 1570 C CA . PHE A 1 202 ? -19.439 -7.923 7.327 1.00 96.81 202 PHE A CA 1
ATOM 1571 C C . PHE A 1 202 ? -18.988 -7.992 8.784 1.00 96.81 202 PHE A C 1
ATOM 1573 O O . PHE A 1 202 ? -17.807 -8.212 9.066 1.00 96.81 202 PHE A O 1
ATOM 1580 N N . LEU A 1 203 ? -19.929 -7.776 9.694 1.00 97.56 203 LEU A N 1
ATOM 1581 C CA . LEU A 1 203 ? -19.728 -7.781 11.135 1.00 97.56 203 LEU A CA 1
ATOM 1582 C C . LEU A 1 203 ? -20.501 -8.948 11.740 1.00 97.56 203 LEU A C 1
ATOM 1584 O O . LEU A 1 203 ? -21.657 -9.187 11.394 1.00 97.56 203 LEU A O 1
ATOM 1588 N N . THR A 1 204 ? -19.860 -9.661 12.660 1.00 97.44 204 THR A N 1
ATOM 1589 C CA . THR A 1 204 ? -20.533 -10.673 13.476 1.00 97.44 204 THR A CA 1
ATOM 1590 C C . THR A 1 204 ? -21.282 -10.005 14.637 1.00 97.44 204 THR A C 1
ATOM 1592 O O . THR A 1 204 ? -20.977 -8.852 14.974 1.00 97.44 204 THR A O 1
ATOM 1595 N N . PRO A 1 205 ? -22.224 -10.707 15.291 1.00 98.12 205 PRO A N 1
ATOM 1596 C CA . PRO A 1 205 ? -22.906 -10.190 16.477 1.00 98.12 205 PRO A CA 1
ATOM 1597 C C . PRO A 1 205 ? -21.948 -9.737 17.590 1.00 98.12 205 PRO A C 1
ATOM 1599 O O . PRO A 1 205 ? -22.202 -8.736 18.257 1.00 98.12 205 PRO A O 1
ATOM 1602 N N . GLU A 1 206 ? -20.812 -10.416 17.764 1.00 97.69 206 GLU A N 1
ATOM 1603 C CA . GLU A 1 206 ? -19.792 -10.064 18.759 1.00 97.69 206 GLU A CA 1
ATOM 1604 C C . GLU A 1 206 ? -19.116 -8.729 18.421 1.00 97.69 206 GLU A C 1
ATOM 1606 O O . GLU A 1 206 ? -18.942 -7.877 19.294 1.00 97.69 206 GLU A O 1
ATOM 1611 N N . ALA A 1 207 ? -18.804 -8.497 17.140 1.00 97.81 207 ALA A N 1
ATOM 1612 C CA . ALA A 1 207 ? -18.267 -7.219 16.683 1.00 97.81 207 ALA A CA 1
ATOM 1613 C C . ALA A 1 207 ? -19.271 -6.081 16.870 1.00 97.81 207 ALA A C 1
ATOM 1615 O O . ALA A 1 207 ? -18.904 -5.016 17.366 1.00 97.81 207 ALA A O 1
ATOM 1616 N N . GLN A 1 208 ? -20.541 -6.317 16.540 1.00 98.19 208 GLN A N 1
ATOM 1617 C CA . GLN A 1 208 ? -21.621 -5.358 16.770 1.00 98.19 208 GLN A CA 1
ATOM 1618 C C . GLN A 1 208 ? -21.749 -4.993 18.252 1.00 98.19 208 GLN A C 1
ATOM 1620 O O . GLN A 1 208 ? -21.760 -3.810 18.594 1.00 98.19 208 GLN A O 1
ATOM 1625 N N . ALA A 1 209 ? -21.766 -5.992 19.138 1.00 98.06 209 ALA A N 1
ATOM 1626 C CA . ALA A 1 209 ? -21.833 -5.784 20.581 1.00 98.06 209 ALA A CA 1
ATOM 1627 C C . ALA A 1 209 ? -20.624 -4.993 21.111 1.00 98.06 209 ALA A C 1
ATOM 1629 O O . ALA A 1 209 ? -20.791 -4.066 21.904 1.00 98.06 209 ALA A O 1
ATOM 1630 N N . ALA A 1 210 ? -19.412 -5.300 20.638 1.00 97.81 210 ALA A N 1
ATOM 1631 C CA . ALA A 1 210 ? -18.204 -4.572 21.020 1.00 97.81 210 ALA A CA 1
ATOM 1632 C C . ALA A 1 210 ? -18.233 -3.104 20.551 1.00 97.81 210 ALA A C 1
ATOM 1634 O O . ALA A 1 210 ? -17.849 -2.209 21.306 1.00 97.81 210 ALA A O 1
ATOM 1635 N N . ILE A 1 211 ? -18.727 -2.837 19.334 1.00 97.81 211 ILE A N 1
ATOM 1636 C CA . ILE A 1 211 ? -18.905 -1.472 18.810 1.00 97.81 211 ILE A CA 1
ATOM 1637 C C . ILE A 1 211 ? -19.951 -0.708 19.628 1.00 97.81 211 ILE A C 1
ATOM 1639 O O . ILE A 1 211 ? -19.696 0.435 20.011 1.00 97.81 211 ILE A O 1
ATOM 1643 N N . GLN A 1 212 ? -21.095 -1.327 19.931 1.00 97.62 212 GLN A N 1
ATOM 1644 C CA . GLN A 1 212 ? -22.145 -0.721 20.756 1.00 97.62 212 GLN A CA 1
ATOM 1645 C C . GLN A 1 212 ? -21.616 -0.366 22.147 1.00 97.62 212 GLN A C 1
ATOM 1647 O O . GLN A 1 212 ? -21.819 0.750 22.614 1.00 97.62 212 GLN A O 1
ATOM 1652 N N . ALA A 1 213 ? -20.870 -1.274 22.781 1.00 96.31 213 ALA A N 1
ATOM 1653 C CA . ALA A 1 213 ? -20.266 -1.035 24.089 1.00 9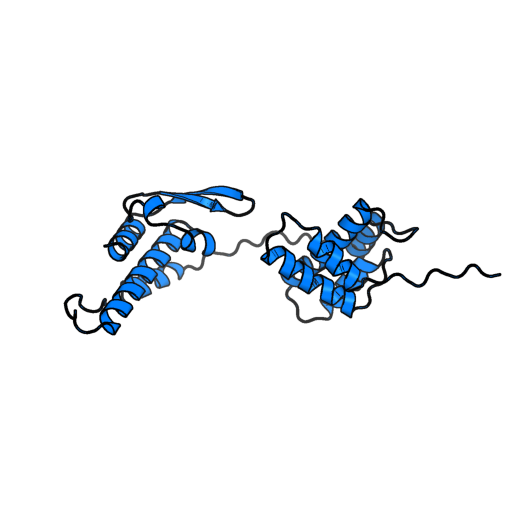6.31 213 ALA A CA 1
ATOM 1654 C C . ALA A 1 213 ? -19.235 0.107 24.084 1.00 96.31 213 ALA A C 1
ATOM 1656 O O . ALA A 1 213 ? -18.994 0.709 25.124 1.00 96.31 213 ALA A O 1
ATOM 1657 N N . TYR A 1 214 ? -18.605 0.393 22.941 1.00 96.19 214 TYR A N 1
ATOM 1658 C CA . TYR A 1 214 ? -17.689 1.523 22.789 1.00 96.19 214 TYR A CA 1
ATOM 1659 C C . TYR A 1 214 ? -18.404 2.850 22.483 1.00 96.19 214 TYR A C 1
ATOM 1661 O O . TYR A 1 214 ? -17.926 3.909 22.889 1.00 96.19 214 TYR A O 1
ATOM 1669 N N . CYS A 1 215 ? -19.523 2.809 21.755 1.00 93.56 215 CYS A N 1
ATOM 1670 C CA . CYS A 1 215 ? -20.248 4.007 21.322 1.00 93.56 215 CYS A CA 1
ATOM 1671 C C . CYS A 1 215 ? -21.259 4.536 22.352 1.00 93.56 215 CYS A C 1
ATOM 1673 O O . CYS A 1 215 ? -21.687 5.688 22.214 1.00 93.56 215 CYS A O 1
ATOM 1675 N N . ASN A 1 216 ? -21.623 3.712 23.339 1.00 84.50 216 ASN A N 1
ATOM 1676 C CA . ASN A 1 216 ? -22.551 4.017 24.432 1.00 84.50 216 ASN A CA 1
ATOM 1677 C C . ASN A 1 216 ? -21.800 4.350 25.727 1.00 84.50 216 ASN A C 1
ATOM 1679 O O . ASN A 1 216 ? -22.210 5.320 26.400 1.00 84.50 216 ASN A O 1
#

pLDDT: mean 89.81, std 12.19, range [38.94, 98.19]

Solvent-accessible surface area (backbone atoms only — not comparable to full-atom values): 12443 Å² total; per-residue (Å²): 136,79,81,80,72,77,73,81,57,50,48,43,65,68,58,50,50,54,52,59,66,70,44,77,90,55,51,69,71,54,49,53,48,30,48,60,26,38,54,51,39,33,74,65,57,35,46,69,47,42,57,34,58,37,53,49,52,52,56,47,63,78,41,98,60,54,72,65,56,47,51,52,24,51,48,28,51,51,50,49,52,50,52,29,58,77,65,74,65,57,56,91,89,57,43,70,69,55,15,51,48,49,30,45,68,75,67,50,91,75,80,76,70,87,76,84,74,79,80,66,87,62,58,64,55,59,53,53,54,54,70,68,54,81,72,58,70,80,82,54,73,87,39,66,67,48,55,51,52,31,50,52,53,31,45,51,37,20,53,49,36,39,38,68,54,34,71,50,53,69,72,58,59,72,66,64,48,57,78,61,26,56,50,29,72,41,55,47,36,85,42,74,47,86,88,79,37,73,47,77,36,46,45,42,73,68,20,21,51,29,29,29,65,49,72,107

Radius of gyration: 25.71 Å; Cα contacts (8 Å, |Δi|>4): 221; chains: 1; bounding box: 63×38×75 Å

Foldseek 3Di:
DPPDDPDQDFLAPVLLVVLLVPPVVDDPVLSVLLNVLSVLSNVLRAGLALCRLVSSLVSVVVDPDDPVSSVSSSVSVLSSVVVCVVVVNRDPPHDSVSSVVNNCVNPDPDPPDDDDDDDDPCLVVVLVVLVPDDQQDPPVPVDPPSVVVNLVSLVVNLLSQQCVQFVDDSVFSVPDDCVQCVQLPDQWGWTQDPPRDIDIGGGDPSSSVSSNSNSD

Organism: NCBI:txid2364212

Secondary structure (DSSP, 8-state):
---------B--HHHHHHHHHH-TT--HHHHHHHHHHHHHHHHTT-BSSTTHHHHHHHHHHHTT--HHHHHHHHHHHHHHHHHHHHTT-SPTT--HHHHHHHHHHHH--------PPPPPTTHHHHHHHHHHSPPPPTT-TT-HHHHHHHHHHHHHHHHHHHHHHH---HHHHHT--HHHHGGGT-SEEEEEETTTEEEEEE--HHHHHHHHHHH-

Sequence (216 aa):
MTPDSPSPTTVSDALAEAFLAALHDASDNTRAAYKAGLSLAVEAKLELNEAILQRFSAFLAKRKFARATRRLYLSSLRRLLQWMDANDMLPAGFNRAKAEAKLRVSRGDVRAGYRHRAVDPDLPRIIAYYDAQLLPEADNQSNKRSKTKRLELLRDRAIMHTLYASAGRVSEVASLTRAQLADGRSSEALITGKGNKQRMLFLTPEAQAAIQAYCN